Protein AF-A0A2G2W5T3-F1 (afdb_monomer_lite)

Structure (mmCIF, N/CA/C/O backbone):
data_AF-A0A2G2W5T3-F1
#
_entry.id   AF-A0A2G2W5T3-F1
#
loop_
_atom_site.group_PDB
_atom_site.id
_atom_site.type_symbol
_atom_site.label_atom_id
_atom_site.label_alt_id
_atom_site.label_comp_id
_atom_site.label_asym_id
_atom_site.label_entity_id
_atom_site.label_seq_id
_atom_site.pdbx_PDB_ins_code
_atom_site.Cartn_x
_atom_site.Cartn_y
_atom_site.Cartn_z
_atom_site.occupancy
_atom_site.B_iso_or_equiv
_atom_site.auth_seq_id
_atom_site.auth_comp_id
_atom_site.auth_asym_id
_atom_site.auth_atom_id
_atom_site.pdbx_PDB_model_num
ATOM 1 N N . MET A 1 1 ? 10.646 12.198 39.066 1.00 34.88 1 MET A N 1
ATOM 2 C CA . MET A 1 1 ? 9.348 11.607 38.672 1.00 34.88 1 MET A CA 1
ATOM 3 C C . MET A 1 1 ? 8.704 12.547 37.664 1.00 34.88 1 MET A C 1
ATOM 5 O O . MET A 1 1 ? 8.316 13.638 38.053 1.00 34.88 1 MET A O 1
ATOM 9 N N . LYS A 1 2 ? 8.696 12.197 36.371 1.00 33.62 2 LYS A N 1
ATOM 10 C CA . LYS A 1 2 ? 7.924 12.934 35.355 1.00 33.62 2 LYS A CA 1
ATOM 11 C C . LYS A 1 2 ? 6.492 12.391 35.391 1.00 33.62 2 LYS A C 1
ATOM 13 O O . LYS A 1 2 ? 6.324 11.176 35.363 1.00 33.62 2 LYS A O 1
ATOM 18 N N . GLN A 1 3 ? 5.497 13.266 35.522 1.00 31.19 3 GLN A N 1
ATOM 19 C CA . GLN A 1 3 ? 4.085 12.895 35.383 1.00 31.19 3 GLN A CA 1
ATOM 20 C C . GLN A 1 3 ? 3.846 12.296 33.984 1.00 31.19 3 GLN A C 1
ATOM 22 O O . GLN A 1 3 ? 4.356 12.861 33.014 1.00 31.19 3 GLN A O 1
ATOM 27 N N . PRO A 1 4 ? 3.090 11.194 33.846 1.00 41.91 4 PRO A N 1
ATOM 28 C CA . PRO A 1 4 ? 2.626 10.747 32.546 1.00 41.91 4 PRO A CA 1
ATOM 29 C C . PRO A 1 4 ? 1.446 11.619 32.090 1.00 41.91 4 PRO A C 1
ATOM 31 O O . PRO A 1 4 ? 0.374 11.611 32.683 1.00 41.91 4 PRO A O 1
ATOM 34 N N . ASP A 1 5 ? 1.715 12.430 31.073 1.00 52.47 5 ASP A N 1
ATOM 35 C CA . ASP A 1 5 ? 0.912 12.612 29.857 1.00 52.47 5 ASP A CA 1
ATOM 36 C C . ASP A 1 5 ? -0.631 12.494 29.954 1.00 52.47 5 ASP A C 1
ATOM 38 O O . ASP A 1 5 ? -1.267 11.560 29.454 1.00 52.47 5 ASP A O 1
ATOM 42 N N . CYS A 1 6 ? -1.264 13.493 30.575 1.00 53.41 6 CYS A N 1
ATOM 43 C CA . CYS A 1 6 ? -2.726 13.649 30.575 1.00 53.41 6 CYS A CA 1
ATOM 44 C C . CYS A 1 6 ? -3.296 13.853 29.147 1.00 53.41 6 CYS A C 1
ATOM 46 O O . CYS A 1 6 ? -4.445 13.510 28.881 1.00 53.41 6 CYS A O 1
ATOM 48 N N . GLY A 1 7 ? -2.488 14.366 28.208 1.00 59.03 7 GLY A N 1
ATOM 49 C CA . GLY A 1 7 ? -2.901 14.595 26.818 1.00 59.03 7 GLY A CA 1
ATOM 50 C C . GLY A 1 7 ? -3.001 13.303 26.005 1.00 59.03 7 GLY A C 1
ATOM 51 O O . GLY A 1 7 ? -4.017 13.048 25.363 1.00 59.03 7 GLY A O 1
ATOM 52 N N . HIS A 1 8 ? -1.989 12.436 26.085 1.00 60.09 8 HIS A N 1
ATOM 53 C CA . HIS A 1 8 ? -1.982 11.166 25.353 1.00 60.09 8 HIS A CA 1
ATOM 54 C C . HIS A 1 8 ? -3.066 10.192 25.846 1.00 60.09 8 HIS A C 1
ATOM 56 O O . HIS A 1 8 ? -3.718 9.513 25.053 1.00 60.09 8 HIS A O 1
ATOM 62 N N . THR A 1 9 ? -3.338 10.172 27.154 1.00 62.59 9 THR A N 1
ATOM 63 C CA . THR A 1 9 ? -4.419 9.348 27.729 1.00 62.59 9 THR A CA 1
ATOM 64 C C . THR A 1 9 ? -5.815 9.816 27.307 1.00 62.59 9 THR A C 1
ATOM 66 O O . THR A 1 9 ? -6.667 8.975 27.002 1.00 62.59 9 THR A O 1
ATOM 69 N N . ALA A 1 10 ? -6.041 11.130 27.210 1.00 61.47 10 ALA A N 1
ATOM 70 C CA . ALA A 1 10 ? -7.286 11.689 26.687 1.00 61.47 10 ALA A CA 1
ATOM 71 C C . ALA A 1 10 ? -7.506 11.308 25.210 1.00 61.47 10 ALA A C 1
ATOM 73 O O . ALA A 1 10 ? -8.582 10.810 24.866 1.00 61.47 10 ALA A O 1
ATOM 74 N N . ASN A 1 11 ? -6.472 11.411 24.367 1.00 77.62 11 ASN A N 1
ATOM 75 C CA . ASN A 1 11 ? -6.557 11.036 22.948 1.00 77.62 11 ASN A CA 1
ATOM 76 C C . ASN A 1 11 ? -6.880 9.546 22.750 1.00 77.62 11 ASN A C 1
ATOM 78 O O . ASN A 1 11 ? -7.691 9.194 21.893 1.00 77.62 11 ASN A O 1
ATOM 82 N N . ILE A 1 12 ? -6.319 8.659 23.583 1.00 84.31 12 ILE A N 1
ATOM 83 C CA . ILE A 1 12 ? -6.645 7.223 23.553 1.00 84.31 12 ILE A CA 1
ATOM 84 C C . ILE A 1 12 ? -8.119 6.981 23.899 1.00 84.31 12 ILE A C 1
ATOM 86 O O . ILE A 1 12 ? -8.771 6.160 23.252 1.00 84.31 12 ILE A O 1
ATOM 90 N N . SER A 1 13 ? -8.651 7.660 24.920 1.00 85.00 13 SER A N 1
ATOM 91 C CA . SER A 1 13 ? -10.053 7.488 25.326 1.00 85.00 13 SER A CA 1
ATOM 92 C C . SER A 1 13 ? -11.029 7.927 24.231 1.00 85.00 13 SER A C 1
ATOM 94 O O . SER A 1 13 ? -11.913 7.154 23.868 1.00 85.00 13 SER A O 1
ATOM 96 N N . GLN A 1 14 ? -10.787 9.087 23.615 1.00 82.81 14 GLN A N 1
ATOM 97 C CA . GLN A 1 14 ? -11.578 9.591 22.489 1.00 82.81 14 GLN A CA 1
ATOM 98 C C . GLN A 1 14 ? -11.495 8.659 21.275 1.00 82.81 14 GLN A C 1
ATOM 100 O O . GLN A 1 14 ? -12.511 8.329 20.666 1.00 82.81 14 GLN A O 1
ATOM 105 N N . CYS A 1 15 ? -10.298 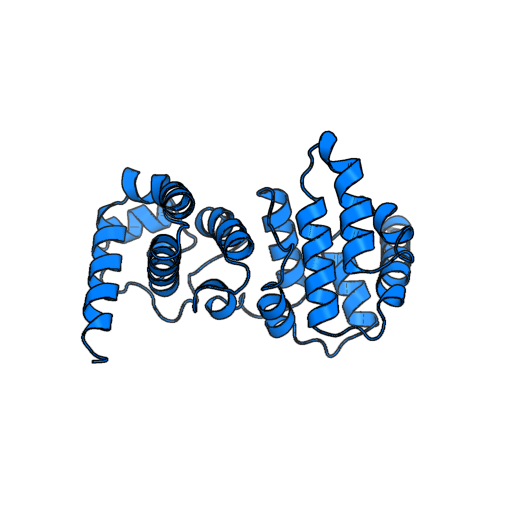8.153 20.962 1.00 86.88 15 CYS A N 1
ATOM 106 C CA . CYS A 1 15 ? -10.116 7.191 19.879 1.00 86.88 15 CYS A CA 1
ATOM 107 C C . CYS A 1 15 ? -10.926 5.906 20.118 1.00 86.88 15 CYS A C 1
ATOM 109 O O . CYS A 1 15 ? -11.594 5.410 19.212 1.00 86.88 15 CYS A O 1
ATOM 111 N N . LYS A 1 16 ? -10.930 5.384 21.352 1.00 88.31 16 LYS A N 1
ATOM 112 C CA . LYS A 1 16 ? -11.743 4.215 21.721 1.00 88.31 16 LYS A CA 1
ATOM 113 C C . LYS A 1 16 ? -13.237 4.475 21.596 1.00 88.31 16 LYS A C 1
ATOM 115 O O . LYS A 1 16 ? -13.949 3.580 21.145 1.00 88.31 16 LYS A O 1
ATOM 120 N N . GLU A 1 17 ? -13.717 5.652 21.989 1.00 87.12 17 GLU A N 1
ATOM 121 C CA . GLU A 1 17 ? -15.127 6.022 21.825 1.00 87.12 17 GLU A CA 1
ATOM 122 C C . GLU A 1 17 ? -15.522 6.017 20.349 1.00 87.12 17 GLU A C 1
ATOM 124 O O . GLU A 1 17 ? -16.513 5.384 19.991 1.00 87.12 17 GLU A O 1
ATOM 129 N N . VAL A 1 18 ? -14.703 6.624 19.482 1.00 84.44 18 VAL A N 1
ATOM 130 C CA . VAL A 1 18 ? -14.927 6.612 18.029 1.00 84.44 18 VAL A CA 1
ATOM 131 C C . VAL A 1 18 ? -14.916 5.184 17.482 1.00 84.44 18 VAL A C 1
ATOM 133 O O . VAL A 1 18 ? -15.840 4.797 16.773 1.00 84.44 18 VAL A O 1
ATOM 136 N N . LEU A 1 19 ? -13.922 4.366 17.839 1.00 88.81 19 LEU A N 1
ATOM 137 C CA . LEU A 1 19 ? -13.835 2.970 17.393 1.00 88.81 19 LEU A CA 1
ATOM 138 C C . LEU A 1 19 ? -15.014 2.115 17.882 1.00 88.81 19 LEU A C 1
ATOM 140 O O . LEU A 1 19 ? -15.461 1.215 17.172 1.00 88.81 19 LEU A O 1
ATOM 144 N N . SER A 1 20 ? -15.547 2.403 19.071 1.00 89.81 20 SER A N 1
ATOM 145 C CA . SER A 1 20 ? -16.675 1.662 19.651 1.00 89.81 20 SER A CA 1
ATOM 146 C C . SER A 1 20 ? -17.973 1.838 18.857 1.00 89.81 20 SER A C 1
ATOM 148 O O . SER A 1 20 ? -18.830 0.957 18.901 1.00 89.81 20 SER A O 1
ATOM 150 N N . LEU A 1 21 ? -18.099 2.918 18.074 1.00 85.56 21 LEU A N 1
ATOM 151 C CA . LEU A 1 21 ? -19.230 3.139 17.161 1.00 85.56 21 LEU A CA 1
ATOM 152 C C . LEU A 1 21 ? -19.279 2.119 16.014 1.00 85.56 21 LEU A C 1
ATOM 154 O O . LEU A 1 21 ? -20.322 1.960 15.383 1.00 85.56 21 LEU A O 1
ATOM 158 N N . PHE A 1 22 ? -18.169 1.425 15.749 1.00 84.31 22 PHE A N 1
ATOM 159 C CA . PHE A 1 22 ? -18.010 0.508 14.619 1.00 84.31 22 PHE A CA 1
ATOM 160 C C . PHE A 1 22 ? -17.910 -0.961 15.037 1.00 84.31 22 PHE A C 1
ATOM 162 O O . PHE A 1 22 ? -17.469 -1.801 14.252 1.00 84.31 22 PHE A O 1
ATOM 169 N N . LEU A 1 23 ? -18.297 -1.291 16.272 1.00 87.56 23 LEU A N 1
ATOM 170 C CA . LEU A 1 23 ? -18.288 -2.672 16.744 1.00 87.56 23 LEU A CA 1
ATOM 171 C C . LEU A 1 23 ? -19.324 -3.541 15.992 1.00 87.56 23 LEU A C 1
ATOM 173 O O . LEU A 1 23 ? -20.441 -3.086 15.747 1.00 87.56 23 LEU A O 1
ATOM 177 N N . PRO A 1 24 ? -18.997 -4.813 15.681 1.00 90.69 24 PRO A N 1
ATOM 178 C CA . PRO A 1 24 ? -17.716 -5.469 15.936 1.00 90.69 24 PRO A CA 1
ATOM 179 C C . PRO A 1 24 ? -16.619 -5.005 14.965 1.00 90.69 24 PRO A C 1
ATOM 181 O O . PRO A 1 24 ? -16.824 -4.931 13.753 1.00 90.69 24 PRO A O 1
ATOM 184 N N . LEU A 1 25 ? -15.421 -4.757 15.502 1.00 93.62 25 LEU A N 1
ATOM 185 C CA . LEU A 1 25 ? -14.259 -4.427 14.683 1.00 93.62 25 LEU A CA 1
ATOM 186 C C . LEU A 1 25 ? -13.736 -5.702 14.018 1.00 93.62 25 LEU A C 1
ATOM 188 O O . LEU A 1 25 ? -13.288 -6.629 14.691 1.00 93.62 25 LEU A O 1
ATOM 192 N N . ASN A 1 26 ? -13.787 -5.724 12.692 1.00 95.62 26 ASN A N 1
ATOM 193 C CA . ASN A 1 26 ? -13.159 -6.734 11.847 1.00 95.62 26 ASN A CA 1
ATOM 194 C C . ASN A 1 26 ? -12.211 -6.055 10.847 1.00 95.62 26 ASN A C 1
ATOM 196 O O . ASN A 1 26 ? -12.127 -4.824 10.777 1.00 95.62 26 ASN A O 1
ATOM 200 N N . GLU A 1 27 ? -11.496 -6.851 10.061 1.00 96.62 27 GLU A N 1
ATOM 201 C CA . GLU A 1 27 ? -10.469 -6.364 9.145 1.00 96.62 27 GLU A CA 1
ATOM 202 C C . GLU A 1 27 ? -11.018 -5.406 8.084 1.00 96.62 27 GLU A C 1
ATOM 204 O O . GLU A 1 27 ? -10.343 -4.442 7.727 1.00 96.62 27 GLU A O 1
ATOM 209 N N . VAL A 1 28 ? -12.249 -5.633 7.617 1.00 95.00 28 VAL A N 1
ATOM 210 C CA . VAL A 1 28 ? -12.918 -4.784 6.620 1.00 95.00 28 VAL A CA 1
ATOM 211 C C . VAL A 1 28 ? -13.275 -3.429 7.226 1.00 95.00 28 VAL A C 1
ATOM 213 O O . VAL A 1 28 ? -12.998 -2.389 6.630 1.00 95.00 28 VAL A O 1
ATOM 216 N N . THR A 1 29 ? -13.867 -3.428 8.421 1.00 93.19 29 THR A N 1
ATOM 217 C CA . THR A 1 29 ? -14.250 -2.202 9.131 1.00 93.19 29 THR A CA 1
ATOM 218 C C . THR A 1 29 ? -13.027 -1.338 9.432 1.00 93.19 29 THR A C 1
ATOM 220 O O . THR A 1 29 ? -13.044 -0.134 9.174 1.00 93.19 29 THR A O 1
ATOM 223 N N . ILE A 1 30 ? -11.938 -1.946 9.915 1.00 95.12 30 ILE A N 1
ATOM 224 C CA . ILE A 1 30 ? -10.694 -1.222 10.204 1.00 95.12 30 ILE A CA 1
ATOM 225 C C . ILE A 1 30 ? -10.023 -0.723 8.927 1.00 95.12 30 ILE A C 1
ATOM 227 O O . ILE A 1 30 ? -9.549 0.409 8.915 1.00 95.12 30 ILE A O 1
ATOM 231 N N . ALA A 1 31 ? -10.023 -1.503 7.842 1.00 95.62 31 ALA A N 1
ATOM 232 C CA . ALA A 1 31 ? -9.490 -1.043 6.560 1.00 95.62 31 ALA A CA 1
ATOM 233 C C . ALA A 1 31 ? -10.219 0.215 6.069 1.00 95.62 31 ALA A C 1
ATOM 235 O O . ALA A 1 31 ? -9.570 1.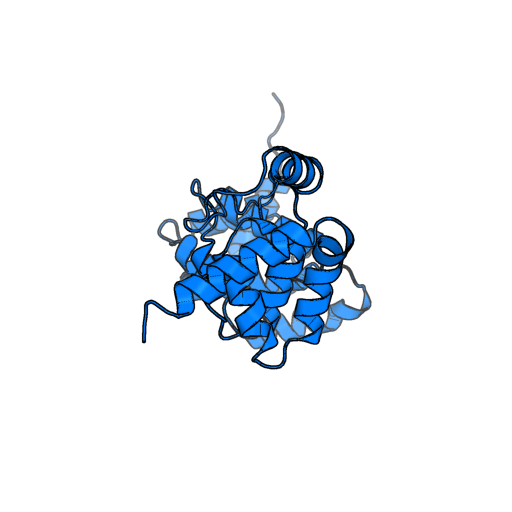198 5.718 1.00 95.62 31 ALA A O 1
ATOM 236 N N . ARG A 1 32 ? -11.556 0.229 6.142 1.00 91.94 32 ARG A N 1
ATOM 237 C CA . ARG A 1 32 ? -12.364 1.406 5.784 1.00 91.94 32 ARG A CA 1
ATOM 238 C C . ARG A 1 32 ? -12.057 2.610 6.664 1.00 91.94 32 ARG A C 1
ATOM 240 O O . ARG A 1 32 ? -11.902 3.711 6.146 1.00 91.94 32 ARG A O 1
ATOM 247 N N . LEU A 1 33 ? -11.937 2.409 7.977 1.00 90.62 33 LEU A N 1
ATOM 248 C CA . LEU A 1 33 ? -11.633 3.491 8.915 1.00 90.62 33 LEU A CA 1
ATOM 249 C C . LEU A 1 33 ? -10.255 4.086 8.641 1.00 90.62 33 LEU A C 1
ATOM 251 O O . LEU A 1 33 ? -10.129 5.299 8.498 1.00 90.62 33 LEU A O 1
ATOM 255 N N . VAL A 1 34 ? -9.239 3.235 8.495 1.00 93.06 34 VAL A N 1
ATOM 256 C CA . VAL A 1 34 ? -7.886 3.665 8.128 1.00 93.06 34 VAL A CA 1
ATOM 257 C C . VAL A 1 34 ? -7.907 4.394 6.786 1.00 93.06 34 VAL A C 1
ATOM 259 O O . VAL A 1 34 ? -7.302 5.453 6.675 1.00 93.06 34 VAL A O 1
ATOM 262 N N . GLY A 1 35 ? -8.636 3.890 5.787 1.00 92.06 35 GLY A N 1
ATOM 263 C CA . GLY A 1 35 ? -8.761 4.536 4.481 1.00 92.06 35 GLY A CA 1
ATOM 264 C C . GLY A 1 35 ? -9.385 5.931 4.549 1.00 92.06 35 GLY A C 1
ATOM 265 O O . GLY A 1 35 ? -8.888 6.856 3.909 1.00 92.06 35 GLY A O 1
ATOM 266 N N . VAL A 1 36 ? -10.425 6.103 5.366 1.00 86.25 36 VAL A N 1
ATOM 267 C CA . VAL A 1 36 ? -11.069 7.400 5.625 1.00 86.25 36 VAL A CA 1
ATOM 268 C C . VAL A 1 36 ? -10.099 8.369 6.299 1.00 86.25 36 VAL A C 1
ATOM 270 O O . VAL A 1 36 ? -9.968 9.502 5.842 1.00 86.25 36 VAL A O 1
ATOM 273 N N . VAL A 1 37 ? -9.377 7.923 7.329 1.00 87.81 37 VAL A N 1
ATOM 274 C CA . VAL A 1 37 ? -8.391 8.755 8.038 1.00 87.81 37 VAL A CA 1
ATOM 275 C C . VAL A 1 37 ? -7.228 9.143 7.122 1.00 87.81 37 VAL A C 1
ATOM 277 O O . VAL A 1 37 ? -6.849 10.308 7.082 1.00 87.81 37 VAL A O 1
ATOM 280 N N . VAL A 1 38 ? -6.693 8.202 6.337 1.00 90.94 38 VAL A N 1
ATOM 281 C CA . VAL A 1 38 ? -5.622 8.458 5.355 1.00 90.94 38 VAL A CA 1
ATOM 282 C C . VAL A 1 38 ? -6.065 9.493 4.326 1.00 90.94 38 VAL A C 1
ATOM 284 O O . VAL A 1 38 ? -5.330 10.438 4.044 1.00 90.94 38 VAL A O 1
ATOM 287 N N . ARG A 1 39 ? -7.282 9.359 3.792 1.00 85.75 39 ARG A N 1
ATOM 288 C CA . ARG A 1 39 ? -7.826 10.307 2.815 1.00 85.75 39 ARG A CA 1
ATOM 289 C C . ARG A 1 39 ? -8.042 11.699 3.412 1.00 85.75 39 ARG A C 1
ATOM 291 O O . ARG A 1 39 ? -7.861 12.687 2.709 1.00 85.75 39 ARG A O 1
ATOM 298 N N . ALA A 1 40 ? -8.381 11.776 4.697 1.00 80.12 40 ALA A N 1
ATOM 299 C CA . ALA A 1 40 ? -8.588 13.027 5.426 1.00 80.12 40 ALA A CA 1
ATOM 300 C C . ALA A 1 40 ? -7.310 13.843 5.642 1.00 80.12 40 ALA A C 1
ATOM 302 O O . ALA A 1 40 ? -7.385 15.045 5.884 1.00 80.12 40 ALA A O 1
ATOM 303 N N . GLN A 1 41 ? -6.132 13.225 5.530 1.00 76.88 41 GLN A N 1
ATOM 304 C CA . GLN A 1 41 ? -4.855 13.929 5.670 1.00 76.88 41 GLN A CA 1
ATOM 305 C C . GLN A 1 41 ? -4.522 14.833 4.473 1.00 76.88 41 GLN A C 1
ATOM 307 O O . GLN A 1 41 ? -3.374 15.244 4.312 1.00 76.88 41 GLN A O 1
ATOM 312 N N . SER A 1 42 ? -5.498 15.162 3.618 1.00 67.31 42 SER A N 1
ATOM 313 C CA . SER A 1 42 ? -5.291 15.934 2.393 1.00 67.31 42 SER A CA 1
ATOM 314 C C . SER A 1 42 ? -4.742 17.345 2.637 1.00 67.31 42 SER A C 1
ATOM 316 O O . SER A 1 42 ? -4.170 17.910 1.710 1.00 67.31 42 SER A O 1
ATOM 318 N N . GLY A 1 43 ? -4.805 17.898 3.858 1.00 56.62 43 GLY A N 1
ATOM 319 C CA . GLY A 1 43 ? -4.138 19.155 4.247 1.00 56.62 43 GLY A CA 1
ATOM 320 C C . GLY A 1 43 ? -4.608 20.405 3.486 1.00 56.62 43 GLY A C 1
ATOM 321 O O . GLY A 1 43 ? -4.123 21.504 3.744 1.00 56.62 43 GLY A O 1
ATOM 322 N N . LEU A 1 44 ? -5.549 20.248 2.554 1.00 48.16 44 LEU A N 1
ATOM 323 C CA . LEU A 1 44 ? -6.116 21.302 1.731 1.00 48.16 44 LEU A CA 1
ATOM 324 C C . LEU A 1 44 ? -7.373 21.832 2.420 1.00 48.16 44 LEU A C 1
ATOM 326 O O . LEU A 1 44 ? -8.314 21.090 2.695 1.00 48.16 44 LEU A O 1
ATOM 330 N N . GLU A 1 45 ? -7.384 23.132 2.709 1.00 47.66 45 GLU A N 1
ATOM 331 C CA . GLU A 1 45 ? -8.468 23.782 3.450 1.00 47.66 45 GLU A CA 1
ATOM 332 C C . GLU A 1 45 ? -9.834 23.715 2.743 1.00 47.66 45 GLU A C 1
ATOM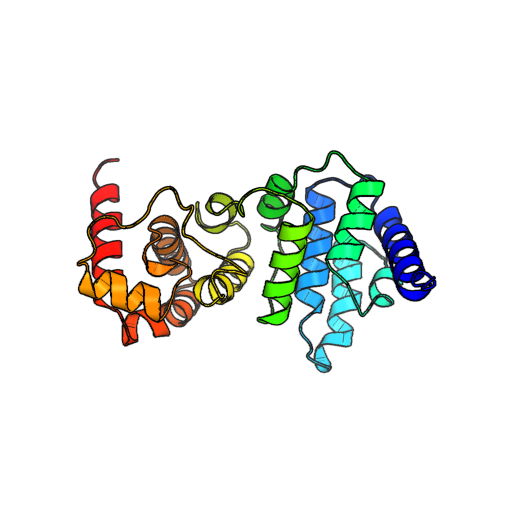 334 O O . GLU A 1 45 ? -10.862 23.770 3.422 1.00 47.66 45 GLU A O 1
ATOM 339 N N . ASP A 1 46 ? -9.848 23.512 1.420 1.00 48.28 46 ASP A N 1
ATOM 340 C CA . ASP A 1 46 ? -11.060 23.387 0.596 1.00 48.28 46 ASP A CA 1
ATOM 341 C C . ASP A 1 46 ? -11.805 22.047 0.778 1.00 48.28 46 ASP A C 1
ATOM 343 O O . ASP A 1 46 ? -12.985 21.936 0.441 1.00 48.28 46 ASP A O 1
ATOM 347 N N . ASP A 1 47 ? -11.165 21.032 1.368 1.00 52.16 47 ASP A N 1
ATOM 348 C CA . ASP A 1 47 ? -11.703 19.663 1.467 1.00 52.16 47 ASP A CA 1
ATOM 349 C C . ASP A 1 47 ? -12.458 19.399 2.792 1.00 52.16 47 ASP A C 1
ATOM 351 O O . ASP A 1 47 ? -13.010 18.318 3.026 1.00 52.16 47 ASP A O 1
ATOM 355 N N . LYS A 1 48 ? -12.551 20.415 3.669 1.00 52.25 48 LYS A N 1
ATOM 356 C CA . LYS A 1 48 ? -13.208 20.327 4.993 1.00 52.25 48 LYS A CA 1
ATOM 357 C C . LYS A 1 48 ? -14.701 19.969 4.917 1.00 52.25 48 LYS A C 1
ATOM 359 O O . LYS A 1 48 ? -15.253 19.472 5.894 1.00 52.25 48 LYS A O 1
ATOM 364 N N . SER A 1 49 ? -15.357 20.195 3.773 1.00 55.06 49 SER A N 1
ATOM 365 C CA . SER A 1 49 ? -16.763 19.812 3.541 1.00 55.06 49 SER A CA 1
ATOM 366 C C . SER A 1 49 ? -16.934 18.397 2.972 1.00 55.06 49 SER A C 1
ATOM 368 O O . SER A 1 49 ? -17.990 17.784 3.145 1.00 55.06 49 SER A O 1
ATOM 370 N N . VAL A 1 50 ? -15.895 17.854 2.330 1.00 59.41 50 VAL A N 1
ATOM 371 C CA . VAL A 1 50 ? -15.913 16.523 1.711 1.00 59.41 50 VAL A CA 1
ATOM 372 C C . VAL A 1 50 ? -15.709 15.446 2.767 1.00 59.41 50 VAL A C 1
ATOM 374 O O . VAL A 1 50 ? -16.369 14.412 2.709 1.00 59.41 50 VAL A O 1
ATOM 377 N N . PHE A 1 51 ? -14.873 15.705 3.776 1.00 63.53 51 PHE A N 1
ATOM 378 C CA . PHE A 1 51 ? -14.583 14.732 4.827 1.00 63.53 51 PHE A CA 1
ATOM 379 C C . PHE A 1 51 ? -15.821 14.307 5.645 1.00 63.53 51 PHE A C 1
ATOM 381 O O . PHE A 1 51 ? -16.086 13.105 5.690 1.00 63.53 51 PHE A O 1
ATOM 388 N N . PRO A 1 52 ? -16.648 15.213 6.214 1.00 65.94 52 PRO A N 1
ATOM 389 C CA . PRO A 1 52 ? -17.848 14.813 6.957 1.00 65.94 52 PRO A CA 1
ATOM 390 C C . PRO A 1 52 ? -18.863 14.061 6.091 1.00 65.94 52 PRO A C 1
ATOM 392 O O . PRO A 1 52 ? -19.499 13.123 6.563 1.00 65.94 52 PRO A O 1
ATOM 395 N N . LYS A 1 53 ? -18.992 14.441 4.812 1.00 68.88 53 LYS A N 1
ATOM 396 C CA . LYS A 1 53 ? -19.870 13.757 3.856 1.00 68.88 53 LYS A CA 1
ATOM 397 C C . LYS A 1 53 ? -19.360 12.352 3.536 1.00 68.88 53 LYS A C 1
ATOM 399 O O . LYS A 1 53 ? -20.121 11.401 3.619 1.00 68.88 53 LYS A O 1
ATOM 404 N N . PHE A 1 54 ? -18.069 12.213 3.250 1.00 65.12 54 PHE A N 1
ATOM 405 C CA . PHE A 1 54 ? -17.428 10.929 2.971 1.00 65.12 54 PHE A CA 1
ATOM 406 C C . PHE A 1 54 ? -17.518 9.974 4.168 1.00 65.12 54 PHE A C 1
ATOM 408 O O . PHE A 1 54 ? -17.835 8.796 4.021 1.00 65.12 54 PHE A O 1
ATOM 415 N N . VAL A 1 55 ? -17.296 10.503 5.370 1.00 69.19 55 VAL A N 1
ATOM 416 C CA . VAL A 1 55 ? -17.471 9.796 6.640 1.00 69.19 55 VAL A CA 1
ATOM 417 C C . VAL A 1 55 ? -18.925 9.337 6.822 1.00 69.19 55 VAL A C 1
ATOM 419 O O . VAL A 1 55 ? -19.151 8.173 7.151 1.00 69.19 55 VAL A O 1
ATOM 422 N N . ALA A 1 56 ? -19.907 10.202 6.553 1.00 71.44 56 ALA A N 1
ATOM 423 C CA . ALA A 1 56 ? -21.325 9.849 6.624 1.00 71.44 56 ALA A CA 1
ATOM 424 C C . ALA A 1 56 ? -21.732 8.803 5.570 1.00 71.44 56 ALA A C 1
ATOM 426 O O . ALA A 1 56 ? -22.486 7.886 5.890 1.00 71.44 56 ALA A O 1
ATOM 427 N N . ASP A 1 57 ? -21.196 8.882 4.350 1.00 70.62 57 ASP A N 1
ATOM 428 C CA . ASP A 1 57 ? -21.463 7.916 3.277 1.00 70.62 57 ASP A CA 1
ATOM 429 C C . ASP A 1 57 ? -20.906 6.518 3.620 1.00 70.62 57 ASP A C 1
ATOM 431 O O . ASP A 1 57 ? -21.541 5.504 3.327 1.00 70.62 57 ASP A O 1
ATOM 435 N N . PHE A 1 58 ? -19.746 6.440 4.286 1.00 67.00 58 PHE A N 1
ATOM 436 C CA . PHE A 1 58 ? -19.110 5.163 4.648 1.00 67.00 58 PHE A CA 1
ATOM 437 C C . PHE A 1 58 ? -19.654 4.524 5.923 1.00 67.00 58 PHE A C 1
ATOM 439 O O . PHE A 1 58 ? -19.698 3.294 6.032 1.00 67.00 58 PHE A O 1
ATOM 446 N N . PHE A 1 59 ? -20.026 5.345 6.901 1.00 67.94 59 PHE A N 1
ATOM 447 C CA . PHE A 1 59 ? -20.300 4.897 8.263 1.00 67.94 59 PHE A CA 1
ATOM 448 C C . PHE A 1 59 ? -21.681 5.309 8.797 1.00 67.94 59 PHE A C 1
ATOM 450 O O . PHE A 1 59 ? -22.041 4.956 9.922 1.00 67.94 59 PHE A O 1
ATOM 457 N N . GLY A 1 60 ? -22.473 6.033 8.007 1.00 67.25 60 GLY A N 1
ATOM 458 C CA . GLY A 1 60 ? -23.769 6.570 8.412 1.00 67.25 60 GLY A CA 1
ATOM 459 C C . GLY A 1 60 ? -23.665 7.796 9.329 1.00 67.25 60 GLY A C 1
ATOM 460 O O . GLY A 1 60 ? -22.584 8.262 9.687 1.00 67.25 60 GLY A O 1
ATOM 461 N N . ASN A 1 61 ? -24.823 8.313 9.751 1.00 62.16 61 ASN A N 1
ATOM 462 C CA . ASN A 1 61 ? -24.958 9.581 10.488 1.00 62.16 61 ASN A CA 1
ATOM 463 C C . ASN A 1 61 ? -24.408 9.572 11.933 1.00 62.16 61 ASN A C 1
ATOM 465 O O . ASN A 1 61 ? -24.421 10.609 12.591 1.00 62.16 61 ASN A O 1
ATOM 469 N N . ASN A 1 62 ? -23.916 8.439 12.444 1.00 57.94 62 ASN A N 1
ATOM 470 C CA . ASN A 1 62 ? -23.445 8.308 13.832 1.00 57.94 62 ASN A CA 1
ATOM 471 C C . ASN A 1 62 ? -22.002 8.809 14.041 1.00 57.94 62 ASN A C 1
ATOM 473 O O . ASN A 1 62 ? -21.408 8.584 15.090 1.00 57.94 62 ASN A O 1
ATOM 477 N N . THR A 1 63 ? -21.410 9.464 13.043 1.00 60.38 63 THR A N 1
ATOM 478 C CA . THR A 1 63 ? -19.963 9.698 12.936 1.00 60.38 63 THR A CA 1
ATOM 479 C C . THR A 1 63 ? -19.523 11.141 13.165 1.00 60.38 63 THR A C 1
ATOM 481 O O . THR A 1 63 ? -18.378 11.491 12.881 1.00 60.38 63 THR A O 1
ATOM 484 N N . SER A 1 64 ? -20.373 11.974 13.774 1.00 61.38 64 SER A N 1
ATOM 485 C CA . SER A 1 64 ? -20.015 13.346 14.172 1.00 61.38 64 SER A CA 1
ATOM 486 C C . SER A 1 64 ? -18.738 13.413 15.023 1.00 61.38 64 SER A C 1
ATOM 488 O O . SER A 1 64 ? -17.984 14.380 14.938 1.00 61.38 64 SER A O 1
ATOM 490 N N . ASN A 1 65 ? -18.450 12.367 15.802 1.00 61.88 65 ASN A N 1
ATOM 491 C CA . ASN A 1 65 ? -17.242 12.291 16.628 1.00 61.88 65 ASN A CA 1
ATOM 492 C C . ASN A 1 65 ? -15.972 12.051 15.790 1.00 61.88 65 ASN A C 1
ATOM 494 O O . ASN A 1 65 ? -14.911 12.565 16.131 1.00 61.88 65 ASN A O 1
ATOM 498 N N . LEU A 1 66 ? -16.075 11.349 14.653 1.00 63.72 66 LEU A N 1
ATOM 499 C CA . LEU A 1 66 ? -14.962 11.169 13.713 1.00 63.72 66 LEU A CA 1
ATOM 500 C C . LEU A 1 66 ? -14.594 12.501 13.039 1.00 63.72 66 LEU A C 1
ATOM 502 O O . LEU A 1 66 ? -13.416 12.779 12.849 1.00 63.72 66 LEU A O 1
ATOM 506 N N . SER A 1 67 ? -15.581 13.365 12.765 1.00 60.16 67 SER A N 1
ATOM 507 C CA . SER A 1 67 ? -15.331 14.728 12.268 1.00 60.16 67 SER A CA 1
ATOM 508 C C . SER A 1 67 ? -14.738 15.692 13.303 1.00 60.16 67 SER A C 1
ATOM 510 O O . SER A 1 67 ? -14.193 16.721 12.918 1.00 60.16 67 SER A O 1
ATOM 512 N N . GLN A 1 68 ? -14.830 15.376 14.599 1.00 60.81 68 GLN A N 1
ATOM 513 C CA . GLN A 1 68 ? -14.231 16.182 15.671 1.00 60.81 68 GLN A CA 1
ATOM 514 C C . GLN A 1 68 ? -12.764 15.818 15.930 1.00 60.81 68 GLN A C 1
ATOM 516 O O . GLN A 1 68 ? -12.005 16.657 16.409 1.00 60.81 68 GLN A O 1
ATOM 521 N N . MET A 1 69 ? -12.353 14.589 15.605 1.00 66.19 69 MET A N 1
ATOM 522 C CA . MET A 1 69 ? -10.972 14.143 15.762 1.00 66.19 69 MET A CA 1
ATOM 523 C C . MET A 1 69 ? -10.161 14.534 14.522 1.00 66.19 69 MET A C 1
ATOM 525 O O . MET A 1 69 ? -10.183 13.841 13.506 1.00 66.19 69 MET A O 1
ATOM 529 N N . THR A 1 70 ? -9.474 15.675 14.596 1.00 62.06 70 THR A N 1
ATOM 530 C CA . THR A 1 70 ? -8.685 16.221 13.478 1.00 62.06 70 THR A CA 1
ATOM 531 C C . THR A 1 70 ? -7.230 15.755 13.476 1.00 62.06 70 THR A C 1
ATOM 533 O O . THR A 1 70 ? -6.636 15.663 12.408 1.00 62.06 70 THR A O 1
ATOM 536 N N . ASP A 1 71 ? -6.682 15.394 14.640 1.00 71.38 71 ASP A N 1
ATOM 537 C CA . ASP A 1 71 ? -5.296 14.935 14.799 1.00 71.38 71 ASP A CA 1
ATOM 538 C C . ASP A 1 71 ? -5.253 13.434 15.100 1.00 71.38 71 ASP A C 1
ATOM 540 O O . ASP A 1 71 ? -5.141 12.990 16.246 1.00 71.38 71 ASP A O 1
ATOM 544 N N . TRP A 1 72 ? -5.377 12.626 14.046 1.00 82.31 72 TRP A N 1
ATOM 545 C CA . TRP A 1 72 ? -5.188 11.183 14.154 1.00 82.31 72 TRP A CA 1
ATOM 546 C C . TRP A 1 72 ? -3.706 10.852 14.312 1.00 82.31 72 TRP A C 1
ATOM 548 O O . TRP A 1 72 ? -2.910 11.064 13.401 1.00 82.31 72 TRP A O 1
ATOM 558 N N . ASP A 1 73 ? -3.359 10.262 15.452 1.00 88.50 73 ASP A N 1
ATOM 559 C CA . ASP A 1 73 ? -2.053 9.658 15.693 1.00 88.50 73 ASP A CA 1
ATOM 560 C C . ASP A 1 73 ? -2.107 8.143 15.436 1.00 88.50 73 ASP A C 1
ATOM 562 O O . ASP A 1 73 ? -3.004 7.439 15.913 1.00 88.50 73 ASP A O 1
ATOM 566 N N . ALA A 1 74 ? -1.144 7.633 14.665 1.00 92.31 74 ALA A N 1
ATOM 567 C CA . ALA A 1 74 ? -1.126 6.237 14.239 1.00 92.31 74 ALA A CA 1
ATOM 568 C C . ALA A 1 74 ? -0.919 5.280 15.423 1.00 92.31 74 ALA A C 1
ATOM 570 O O . ALA A 1 74 ? -1.546 4.220 15.473 1.00 92.31 74 ALA A O 1
ATOM 571 N N . GLU A 1 75 ? -0.074 5.652 16.388 1.00 93.31 75 GLU A N 1
ATOM 572 C CA . GLU A 1 75 ? 0.196 4.837 17.574 1.00 93.31 75 GLU A CA 1
ATOM 573 C C . GLU A 1 75 ? -1.056 4.715 18.444 1.00 93.31 75 GLU A C 1
ATOM 575 O O . GLU A 1 75 ? -1.485 3.606 18.772 1.00 93.31 75 GLU A O 1
ATOM 580 N N . THR A 1 76 ? -1.694 5.850 18.729 1.00 92.31 76 THR A N 1
ATOM 581 C CA . THR A 1 76 ? -2.947 5.946 19.485 1.00 92.31 76 THR A CA 1
ATOM 582 C C . THR A 1 76 ? -4.064 5.135 18.828 1.00 92.31 76 THR A C 1
ATOM 584 O O . THR A 1 76 ? -4.722 4.340 19.507 1.00 92.31 76 THR A O 1
ATOM 587 N N . LEU A 1 77 ? -4.249 5.274 17.507 1.00 93.00 77 LEU A N 1
ATOM 588 C CA . LEU A 1 77 ? -5.250 4.524 16.739 1.00 93.00 77 LEU A CA 1
ATOM 589 C C . LEU A 1 77 ? -5.043 3.013 16.870 1.00 93.00 77 LEU A C 1
ATOM 591 O O . LEU A 1 77 ? -5.983 2.269 17.169 1.00 93.00 77 LEU A O 1
ATOM 595 N N . ILE A 1 78 ? -3.813 2.544 16.671 1.00 95.81 78 ILE A N 1
ATOM 596 C CA . ILE A 1 78 ? -3.504 1.117 16.752 1.00 95.81 78 ILE A CA 1
ATOM 597 C C . ILE A 1 78 ? -3.619 0.598 18.184 1.00 95.81 78 ILE A C 1
ATOM 599 O O . ILE A 1 78 ? -4.168 -0.486 18.399 1.00 95.81 78 ILE A O 1
ATOM 603 N N . TYR A 1 79 ? -3.138 1.354 19.169 1.00 94.88 79 TYR A N 1
ATOM 604 C CA . TYR A 1 79 ? -3.221 0.983 20.577 1.00 94.88 79 TYR A CA 1
ATOM 605 C C . TYR A 1 79 ? -4.675 0.848 21.045 1.00 94.88 79 TYR A C 1
ATOM 607 O O . TYR A 1 79 ? -5.030 -0.134 21.705 1.00 94.88 79 TYR A O 1
ATOM 615 N N . ALA A 1 80 ? -5.543 1.790 20.667 1.00 94.44 80 ALA A N 1
ATOM 616 C CA . ALA A 1 80 ? -6.973 1.721 20.950 1.00 94.44 80 ALA A CA 1
ATOM 617 C C . ALA A 1 80 ? -7.639 0.537 20.228 1.00 94.44 80 ALA A C 1
ATOM 619 O O . ALA A 1 80 ? -8.376 -0.228 20.853 1.00 94.44 80 ALA A O 1
ATOM 620 N N . THR A 1 81 ? -7.314 0.325 18.948 1.00 95.25 81 THR A N 1
ATOM 621 C CA . THR A 1 81 ? -7.859 -0.783 18.145 1.00 95.25 81 THR A CA 1
ATOM 622 C C . THR A 1 81 ? -7.497 -2.143 18.737 1.00 95.25 81 THR A C 1
ATOM 624 O O . THR A 1 81 ? -8.373 -2.987 18.908 1.00 95.25 81 THR A O 1
ATOM 627 N N . LYS A 1 82 ? -6.234 -2.357 19.131 1.00 95.56 82 LYS A N 1
ATOM 628 C CA . LYS A 1 82 ? -5.778 -3.621 19.738 1.00 95.56 82 LYS A CA 1
ATOM 629 C C . LYS A 1 82 ? -6.438 -3.917 21.085 1.00 95.56 82 LYS A C 1
ATOM 631 O O . LYS A 1 82 ? -6.582 -5.083 21.433 1.00 95.56 82 LYS A O 1
ATOM 636 N N . GLN A 1 83 ? -6.856 -2.895 21.834 1.00 95.06 83 GLN A N 1
ATOM 637 C CA . GLN A 1 83 ? -7.611 -3.103 23.074 1.00 95.06 83 GLN A CA 1
ATOM 638 C C . GLN A 1 83 ? -9.051 -3.557 22.832 1.00 95.06 83 GLN A C 1
ATOM 640 O O . GLN A 1 83 ? -9.590 -4.297 23.649 1.00 95.06 83 GLN A O 1
ATOM 645 N N . LEU A 1 84 ? -9.667 -3.126 21.730 1.00 95.25 84 LEU A N 1
ATOM 646 C CA . LEU A 1 84 ? -11.042 -3.491 21.383 1.00 95.25 84 LEU A CA 1
ATOM 647 C C . LEU A 1 84 ? -11.116 -4.787 20.561 1.00 95.25 84 LEU A C 1
ATOM 649 O O . LEU A 1 84 ? -12.069 -5.548 20.699 1.00 95.25 84 LEU A O 1
ATOM 653 N N . ALA A 1 85 ? -10.114 -5.050 19.721 1.00 95.25 85 ALA A N 1
ATOM 654 C CA . ALA A 1 85 ? -10.048 -6.210 18.838 1.00 95.25 85 ALA A CA 1
ATOM 655 C C . ALA A 1 85 ? -8.602 -6.737 18.704 1.00 95.25 85 ALA A C 1
ATOM 657 O O . ALA A 1 85 ? -7.946 -6.538 17.677 1.00 95.25 85 ALA A O 1
ATOM 658 N N . P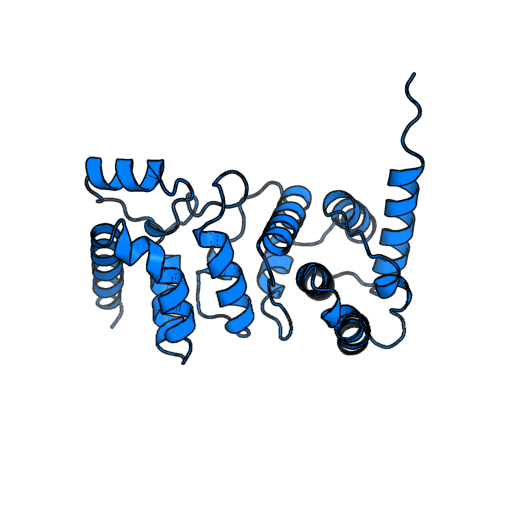RO A 1 86 ? -8.078 -7.436 19.730 1.00 94.50 86 PRO A N 1
ATOM 659 C CA . PRO A 1 86 ? -6.693 -7.922 19.743 1.00 94.50 86 PRO A CA 1
ATOM 660 C C . PRO A 1 86 ? -6.398 -9.000 18.688 1.00 94.50 86 PRO A C 1
ATOM 662 O O . PRO A 1 86 ? -5.236 -9.215 18.353 1.00 94.50 86 PRO A O 1
ATOM 665 N N . GLY A 1 87 ? -7.427 -9.680 18.168 1.00 94.31 87 GLY A N 1
ATOM 666 C CA . GLY A 1 87 ? -7.300 -10.786 17.211 1.00 94.31 87 GLY A CA 1
ATOM 667 C C . GLY A 1 87 ? -7.255 -10.386 15.733 1.00 94.31 87 GLY A C 1
ATOM 668 O O . GLY A 1 87 ? -7.275 -11.275 14.887 1.00 94.31 87 GLY A O 1
ATOM 669 N N . LEU A 1 88 ? -7.228 -9.088 15.409 1.00 96.12 88 LEU A N 1
ATOM 670 C CA . LEU A 1 88 ? -7.252 -8.617 14.022 1.00 96.12 88 LEU A CA 1
ATOM 671 C C . LEU A 1 88 ? -6.033 -9.080 13.223 1.00 96.12 88 LEU A C 1
ATOM 673 O O . LEU A 1 88 ? -4.881 -8.907 13.637 1.00 96.12 88 LEU A O 1
ATOM 677 N N . ASN A 1 89 ? -6.286 -9.567 12.012 1.00 95.94 89 ASN A N 1
ATOM 678 C CA . ASN A 1 89 ? -5.239 -9.839 11.044 1.00 95.94 89 ASN A CA 1
ATOM 679 C C . ASN A 1 89 ? -4.891 -8.570 10.250 1.00 95.94 89 ASN A C 1
ATOM 681 O O . ASN A 1 89 ? -5.533 -8.222 9.260 1.00 95.94 89 ASN A O 1
ATOM 685 N N . TRP A 1 90 ? -3.809 -7.898 10.642 1.00 95.06 90 TRP A N 1
ATOM 686 C CA . TRP A 1 90 ? -3.353 -6.658 10.004 1.00 95.06 90 TRP A CA 1
ATOM 687 C C . TRP A 1 90 ? -2.894 -6.814 8.550 1.00 95.06 90 TRP A C 1
ATOM 689 O O . TRP A 1 90 ? -2.973 -5.856 7.784 1.00 95.06 90 TRP A O 1
ATOM 699 N N . VAL A 1 91 ? -2.474 -8.012 8.130 1.00 94.50 91 VAL A N 1
ATOM 700 C CA . VAL A 1 91 ? -2.228 -8.286 6.706 1.00 94.50 91 VAL A CA 1
ATOM 701 C C . VAL A 1 91 ? -3.547 -8.245 5.942 1.00 94.50 91 VAL A C 1
ATOM 703 O O . VAL A 1 91 ? -3.636 -7.593 4.903 1.00 94.50 91 VAL A O 1
ATOM 706 N N . ALA A 1 92 ? -4.593 -8.874 6.480 1.00 95.94 92 ALA A N 1
ATOM 707 C CA . ALA A 1 92 ? -5.922 -8.828 5.886 1.00 95.94 92 ALA A CA 1
ATOM 708 C C . ALA A 1 92 ? -6.531 -7.415 5.927 1.00 95.94 92 ALA A C 1
ATOM 710 O O . ALA A 1 92 ? -7.201 -7.045 4.969 1.00 95.94 92 ALA A O 1
ATOM 711 N N . VAL A 1 93 ? -6.243 -6.582 6.935 1.00 96.25 93 VAL A N 1
ATOM 712 C CA . VAL A 1 93 ? -6.599 -5.144 6.904 1.00 96.25 93 VAL A CA 1
ATOM 713 C C . VAL A 1 93 ? -5.980 -4.462 5.677 1.00 96.25 93 VAL A C 1
ATOM 715 O O . VAL A 1 93 ? -6.689 -3.814 4.914 1.00 96.25 93 VAL A O 1
ATOM 718 N N . MET A 1 94 ? -4.678 -4.653 5.429 1.00 95.31 94 MET A N 1
ATOM 719 C CA . MET A 1 94 ? -3.982 -4.034 4.285 1.00 95.31 94 MET A CA 1
ATOM 720 C C . MET A 1 94 ? -4.447 -4.569 2.922 1.00 95.31 94 MET A C 1
ATOM 722 O O . MET A 1 94 ? -4.413 -3.844 1.923 1.00 95.31 94 MET A O 1
ATOM 726 N N . VAL A 1 95 ? -4.891 -5.828 2.863 1.00 94.88 95 VAL A N 1
ATOM 727 C CA . VAL A 1 95 ? -5.561 -6.402 1.683 1.00 94.88 95 VAL A CA 1
ATOM 728 C C . VAL A 1 95 ? -6.929 -5.748 1.474 1.00 94.88 95 VAL A C 1
ATOM 730 O O . VAL A 1 95 ? -7.258 -5.374 0.353 1.00 94.88 95 VAL A O 1
ATOM 733 N N . ASN A 1 96 ? -7.697 -5.545 2.547 1.00 96.25 96 ASN A N 1
ATOM 734 C CA . ASN A 1 96 ? -9.033 -4.951 2.488 1.00 96.25 96 ASN A CA 1
ATOM 735 C C . ASN A 1 96 ? -9.044 -3.443 2.210 1.00 96.25 96 ASN A C 1
ATOM 737 O O . ASN A 1 96 ? -10.125 -2.914 1.990 1.00 96.25 96 ASN A O 1
ATOM 741 N N . LEU A 1 97 ? -7.888 -2.763 2.148 1.00 95.75 97 LEU A N 1
ATOM 742 C CA . LEU A 1 97 ? -7.783 -1.396 1.607 1.00 95.75 97 LEU A CA 1
ATOM 743 C C . LEU A 1 97 ? -8.153 -1.318 0.115 1.00 95.75 97 LEU A C 1
ATOM 745 O O . LEU A 1 97 ? -8.342 -0.225 -0.415 1.00 95.75 97 LEU A O 1
ATOM 749 N N . ASP A 1 98 ? -8.269 -2.460 -0.571 1.00 95.75 98 ASP A N 1
ATOM 750 C CA . ASP A 1 98 ? -8.852 -2.556 -1.910 1.00 95.75 98 ASP A CA 1
ATOM 751 C C . ASP A 1 98 ? -10.385 -2.383 -1.887 1.00 95.75 98 ASP A C 1
ATOM 753 O O . ASP A 1 98 ? -11.160 -3.308 -2.143 1.00 95.75 98 ASP A O 1
ATOM 757 N N . HIS A 1 99 ? -10.828 -1.179 -1.531 1.00 92.75 99 HIS A N 1
ATOM 758 C CA . HIS A 1 99 ? -12.229 -0.780 -1.519 1.00 92.75 99 HIS A CA 1
ATOM 759 C C . HIS A 1 99 ? -12.411 0.571 -2.212 1.00 92.75 99 HIS A C 1
ATOM 761 O O . HIS A 1 99 ? -11.493 1.393 -2.250 1.00 92.75 99 HIS A O 1
ATOM 767 N N . GLU A 1 100 ? -13.611 0.819 -2.740 1.00 88.00 100 GLU A N 1
ATOM 768 C CA . GLU A 1 100 ? -13.989 2.123 -3.293 1.00 88.00 100 GLU A CA 1
ATOM 769 C C . GLU A 1 100 ? -13.735 3.233 -2.264 1.00 88.00 100 GLU A C 1
ATOM 771 O O . GLU A 1 100 ? -13.908 3.025 -1.066 1.00 88.00 100 GLU A O 1
ATOM 776 N N . GLY A 1 101 ? -13.276 4.403 -2.699 1.00 84.06 101 GLY A N 1
ATOM 777 C CA . GLY A 1 101 ? -13.028 5.537 -1.807 1.00 84.06 101 GLY A CA 1
ATOM 778 C C . GLY A 1 101 ? -11.665 5.542 -1.103 1.00 84.06 101 GLY A C 1
ATOM 779 O O . GLY A 1 101 ? -11.258 6.610 -0.644 1.00 84.06 101 GLY A O 1
ATOM 780 N N . PHE A 1 102 ? -10.913 4.436 -1.067 1.00 92.94 102 PHE A N 1
ATOM 781 C CA . PHE A 1 102 ? -9.516 4.476 -0.617 1.00 92.94 102 PHE A CA 1
ATOM 782 C C . PHE A 1 102 ? -8.653 5.274 -1.607 1.00 92.94 102 PHE A C 1
ATOM 784 O O . PHE A 1 102 ? -8.683 5.013 -2.811 1.00 92.94 102 PHE A O 1
ATOM 791 N N . TYR A 1 103 ? -7.894 6.249 -1.105 1.00 94.00 103 TYR A N 1
ATOM 792 C CA . TYR A 1 103 ? -6.985 7.076 -1.897 1.00 94.00 103 TYR A CA 1
ATOM 793 C C . TYR A 1 103 ? -5.945 7.732 -0.984 1.00 94.00 103 TYR A C 1
ATOM 795 O O . TYR A 1 103 ? -6.288 8.173 0.114 1.00 94.00 103 TYR A O 1
ATOM 803 N N . ILE A 1 104 ? -4.696 7.824 -1.443 1.00 95.56 104 ILE A N 1
ATOM 804 C CA . ILE A 1 104 ? -3.613 8.499 -0.722 1.00 95.56 104 ILE A CA 1
ATOM 805 C C . ILE A 1 104 ? -3.382 9.886 -1.342 1.00 95.56 104 ILE A C 1
ATOM 807 O O . ILE A 1 104 ? -2.868 9.969 -2.459 1.00 95.56 104 ILE A O 1
ATOM 811 N N . PRO A 1 105 ? -3.758 10.981 -0.655 1.00 93.00 105 PRO A N 1
ATOM 812 C CA . PRO A 1 105 ? -3.736 12.319 -1.246 1.00 93.00 105 PRO A CA 1
ATOM 813 C C . PRO A 1 105 ? -2.344 12.948 -1.346 1.00 93.00 105 PRO A C 1
ATOM 815 O O . PRO A 1 105 ? -2.100 13.748 -2.248 1.00 93.00 105 PRO A O 1
ATOM 818 N N . ASN A 1 106 ? -1.442 12.629 -0.419 1.00 93.81 106 ASN A N 1
ATOM 819 C CA . ASN A 1 106 ? -0.118 13.236 -0.321 1.00 93.81 106 ASN A CA 1
ATOM 820 C C . ASN A 1 106 ? 0.872 12.308 0.409 1.00 93.81 106 ASN A C 1
ATOM 822 O O . ASN A 1 106 ? 0.514 11.230 0.884 1.00 93.81 106 ASN A O 1
ATOM 826 N N . GLU A 1 107 ? 2.133 12.736 0.488 1.00 94.81 107 GLU A N 1
ATOM 827 C CA . GLU A 1 107 ? 3.207 11.971 1.133 1.00 94.81 107 GLU A CA 1
ATOM 828 C C . GLU A 1 107 ? 2.970 11.784 2.641 1.00 94.81 107 GLU A C 1
ATOM 830 O O . GLU A 1 107 ? 3.191 10.693 3.166 1.00 94.81 107 GLU A O 1
ATOM 835 N N . ALA A 1 108 ? 2.449 12.803 3.333 1.00 93.38 108 ALA A N 1
ATOM 836 C CA . ALA A 1 108 ? 2.149 12.714 4.762 1.00 93.38 108 ALA A CA 1
ATOM 837 C C . ALA A 1 108 ? 1.110 11.616 5.055 1.00 93.38 108 ALA A C 1
ATOM 839 O O . ALA A 1 108 ? 1.318 10.787 5.943 1.00 93.38 108 ALA A O 1
ATOM 840 N N . ALA A 1 109 ? 0.062 11.529 4.232 1.00 94.44 109 ALA A N 1
ATOM 841 C CA . ALA A 1 109 ? -0.946 10.476 4.303 1.00 94.44 109 ALA A CA 1
ATOM 842 C C . ALA A 1 109 ? -0.351 9.075 4.080 1.00 94.44 109 ALA A C 1
ATOM 844 O O . ALA A 1 109 ? -0.726 8.115 4.760 1.00 94.44 109 ALA A O 1
ATOM 845 N N . PHE A 1 110 ? 0.601 8.949 3.146 1.00 96.75 110 PHE A N 1
ATOM 846 C CA . PHE A 1 110 ? 1.335 7.701 2.937 1.00 96.75 110 PHE A CA 1
ATOM 847 C C . PHE A 1 110 ? 2.144 7.318 4.186 1.00 96.75 110 PHE A C 1
ATOM 849 O O . PHE A 1 110 ? 2.061 6.180 4.648 1.00 96.75 110 PHE A O 1
ATOM 856 N N . TYR A 1 111 ? 2.875 8.265 4.780 1.00 95.81 111 TYR A N 1
ATOM 857 C CA . TYR A 1 111 ? 3.686 8.025 5.983 1.00 95.81 111 TYR A CA 1
ATOM 858 C C . TYR A 1 111 ? 2.833 7.659 7.191 1.00 95.81 111 TYR A C 1
ATOM 860 O O . TYR A 1 111 ? 3.208 6.776 7.970 1.00 95.81 111 TYR A O 1
ATOM 868 N N . PHE A 1 112 ? 1.659 8.271 7.325 1.00 95.25 112 PHE A N 1
ATOM 869 C CA . PHE A 1 112 ? 0.688 7.866 8.327 1.00 95.25 112 PHE A CA 1
ATOM 870 C C . PHE A 1 112 ? 0.246 6.414 8.125 1.00 95.25 112 PHE A C 1
ATOM 872 O O . PHE A 1 112 ? 0.317 5.631 9.070 1.00 95.25 112 PHE A O 1
ATOM 879 N N . LEU A 1 113 ? -0.130 6.010 6.904 1.00 96.75 113 LEU A N 1
ATOM 880 C CA . LEU A 1 113 ? -0.520 4.623 6.619 1.00 96.75 113 LEU A CA 1
ATOM 881 C C . LEU A 1 113 ? 0.609 3.627 6.934 1.00 96.75 113 LEU A C 1
ATOM 883 O O . LEU A 1 113 ? 0.362 2.563 7.507 1.00 96.75 113 LEU A O 1
ATOM 887 N N . MET A 1 114 ? 1.855 3.969 6.596 1.00 96.69 114 MET A N 1
ATOM 888 C CA . MET A 1 114 ? 3.013 3.130 6.925 1.00 96.69 114 MET A CA 1
ATOM 889 C C . MET A 1 114 ? 3.245 3.053 8.437 1.00 96.69 114 MET A C 1
ATOM 891 O O . MET A 1 114 ? 3.543 1.978 8.958 1.00 96.69 114 MET A O 1
ATOM 895 N N . SER A 1 115 ? 3.020 4.150 9.162 1.00 96.00 115 SER A N 1
ATOM 896 C CA . SER A 1 115 ? 3.089 4.176 10.627 1.00 96.00 115 SER A CA 1
ATOM 897 C C . SER A 1 115 ? 1.998 3.308 11.254 1.00 96.00 115 SER A C 1
ATOM 899 O O . SER A 1 115 ? 2.295 2.503 12.136 1.00 96.00 115 SER A O 1
ATOM 901 N N . VAL A 1 116 ? 0.761 3.380 10.747 1.00 96.31 116 VAL A N 1
ATOM 902 C CA . VAL A 1 116 ? -0.349 2.496 11.147 1.00 96.31 116 VAL A CA 1
ATOM 903 C C . VAL A 1 116 ? 0.077 1.035 11.018 1.00 96.31 116 VAL A C 1
ATOM 905 O O . VAL A 1 116 ? -0.044 0.281 11.982 1.00 96.31 116 VAL A O 1
ATOM 908 N N . TYR A 1 117 ? 0.645 0.628 9.877 1.00 96.25 117 TYR A N 1
ATOM 909 C CA . TYR A 1 117 ? 1.102 -0.755 9.711 1.00 96.25 117 TYR A CA 1
ATOM 910 C C . TYR A 1 117 ? 2.272 -1.118 10.642 1.00 96.25 117 TYR A C 1
ATOM 912 O O . TYR A 1 117 ? 2.264 -2.197 11.237 1.00 96.25 117 TYR A O 1
ATOM 920 N N . LYS A 1 118 ? 3.242 -0.215 10.823 1.00 95.25 118 LYS A N 1
ATOM 921 C CA . LYS A 1 118 ? 4.402 -0.403 11.712 1.00 95.25 118 LYS A CA 1
ATOM 922 C C . LYS A 1 118 ? 3.997 -0.625 13.172 1.00 95.25 118 LYS A C 1
ATOM 924 O O . LYS A 1 118 ? 4.560 -1.486 13.840 1.00 95.25 118 LYS A O 1
ATOM 929 N N . TYR A 1 119 ? 3.024 0.125 13.685 1.00 95.75 119 TYR A N 1
ATOM 930 C CA . TYR A 1 119 ? 2.513 -0.078 15.047 1.00 95.75 119 TYR A CA 1
ATOM 931 C C . TYR A 1 119 ? 1.614 -1.318 15.147 1.00 95.75 119 TYR A C 1
ATOM 933 O O . TYR A 1 119 ? 1.527 -1.978 16.193 1.00 95.75 119 TYR A O 1
ATOM 941 N N . ALA A 1 120 ? 0.916 -1.651 14.061 1.00 95.06 120 ALA A N 1
ATOM 942 C CA . ALA A 1 120 ? 0.010 -2.787 13.980 1.00 95.06 120 ALA A CA 1
ATOM 943 C C . ALA A 1 120 ? 0.745 -4.133 13.992 1.00 95.06 120 ALA A C 1
ATOM 945 O O . ALA A 1 120 ? 0.358 -5.033 14.744 1.00 95.06 120 ALA A O 1
ATOM 946 N N . SER A 1 121 ? 1.815 -4.258 13.210 1.00 92.69 121 SER A N 1
ATOM 947 C CA . SER A 1 121 ? 2.475 -5.524 12.893 1.00 92.69 121 SER A CA 1
ATOM 948 C C . SER A 1 121 ? 3.987 -5.451 13.099 1.00 92.69 121 SER A C 1
ATOM 950 O O . SER A 1 121 ? 4.609 -4.426 12.860 1.00 92.69 121 SER A O 1
ATOM 952 N N . GLN A 1 122 ? 4.586 -6.572 13.506 1.00 84.56 122 GLN A N 1
ATOM 953 C CA . GLN A 1 122 ? 6.046 -6.738 13.586 1.00 84.56 122 GLN A CA 1
ATOM 954 C C . GLN A 1 122 ? 6.647 -7.293 12.280 1.00 84.56 122 GLN A C 1
ATOM 956 O O . GLN A 1 122 ? 7.862 -7.404 12.152 1.00 84.56 122 GLN A O 1
ATOM 961 N N . GLY A 1 123 ? 5.800 -7.702 11.329 1.00 85.94 123 GLY A N 1
ATOM 962 C CA . GLY A 1 123 ? 6.221 -8.272 10.052 1.00 85.94 123 GLY A CA 1
ATOM 963 C C . GLY A 1 123 ? 6.382 -7.228 8.950 1.00 85.94 123 GLY A C 1
ATOM 964 O O . GLY A 1 123 ? 5.934 -6.089 9.069 1.00 85.94 123 GLY A O 1
ATOM 965 N N . HIS A 1 124 ? 6.968 -7.646 7.828 1.00 87.69 124 HIS A N 1
ATOM 966 C CA . HIS A 1 124 ? 7.060 -6.810 6.633 1.00 87.69 124 HIS A CA 1
ATOM 967 C C . HIS A 1 124 ? 5.674 -6.459 6.067 1.00 87.69 124 HIS A C 1
ATOM 969 O O . HIS A 1 124 ? 4.705 -7.208 6.230 1.00 87.69 124 HIS A O 1
ATOM 975 N N . PHE A 1 125 ? 5.577 -5.320 5.377 1.00 90.44 125 PHE A N 1
ATOM 976 C CA . PHE A 1 125 ? 4.359 -4.930 4.666 1.00 90.44 125 PHE A CA 1
ATOM 977 C C . PHE A 1 125 ? 4.008 -5.966 3.584 1.00 90.44 125 PHE A C 1
ATOM 979 O O . PHE A 1 125 ? 4.914 -6.418 2.875 1.00 90.44 125 PHE A O 1
ATOM 986 N N . PRO A 1 126 ? 2.731 -6.362 3.411 1.00 91.25 126 PRO A N 1
ATOM 987 C CA . PRO A 1 126 ? 2.363 -7.402 2.456 1.00 91.25 126 PRO A CA 1
ATOM 988 C C . PRO A 1 126 ? 2.457 -6.887 1.010 1.00 91.25 126 PRO A C 1
ATOM 990 O O . PRO A 1 126 ? 1.456 -6.491 0.420 1.00 91.25 126 PRO A O 1
ATOM 993 N N . LEU A 1 127 ? 3.653 -6.921 0.406 1.00 91.44 127 LEU A N 1
ATOM 994 C CA . LEU A 1 127 ? 3.885 -6.425 -0.963 1.00 91.44 127 LEU A CA 1
ATOM 995 C C . LEU A 1 127 ? 2.972 -7.085 -1.989 1.00 91.44 127 LEU A C 1
ATOM 997 O O . LEU A 1 127 ? 2.452 -6.404 -2.862 1.00 91.44 127 LEU A O 1
ATOM 1001 N N . ARG A 1 128 ? 2.702 -8.387 -1.859 1.00 86.75 128 ARG A N 1
ATOM 1002 C CA . ARG A 1 128 ? 1.761 -9.074 -2.756 1.00 86.75 128 ARG A CA 1
ATOM 1003 C C . ARG A 1 128 ? 0.356 -8.489 -2.709 1.00 86.75 128 ARG A C 1
ATOM 1005 O O . ARG A 1 128 ? -0.337 -8.543 -3.715 1.00 86.75 128 ARG A O 1
ATOM 1012 N N . ALA A 1 129 ? -0.055 -7.902 -1.585 1.00 85.38 129 ALA A N 1
ATOM 1013 C CA . ALA A 1 129 ? -1.345 -7.240 -1.525 1.00 85.38 129 ALA A CA 1
ATOM 1014 C C . ALA A 1 129 ? -1.392 -6.058 -2.498 1.00 85.38 129 ALA A C 1
ATOM 1016 O O . ALA A 1 129 ? -2.454 -5.822 -3.057 1.00 85.38 129 ALA A O 1
ATOM 1017 N N . ILE A 1 130 ? -0.297 -5.310 -2.680 1.00 88.25 130 ILE A N 1
ATOM 1018 C CA . ILE A 1 130 ? -0.255 -4.090 -3.508 1.00 88.25 130 ILE A CA 1
ATOM 1019 C C . ILE A 1 130 ? 0.318 -4.308 -4.914 1.00 88.25 130 ILE A C 1
ATOM 1021 O O . ILE A 1 130 ? -0.077 -3.590 -5.822 1.00 88.25 130 ILE A O 1
ATOM 1025 N N . CYS A 1 131 ? 1.219 -5.273 -5.101 1.00 91.88 131 CYS A N 1
ATOM 1026 C CA . CYS A 1 131 ? 1.916 -5.522 -6.366 1.00 91.88 131 CYS A CA 1
ATOM 1027 C C . CYS A 1 131 ? 1.572 -6.877 -6.995 1.00 91.88 131 CYS A C 1
ATOM 1029 O O . CYS A 1 131 ? 2.045 -7.168 -8.081 1.00 91.88 131 CYS A O 1
ATOM 1031 N N . GLY A 1 132 ? 0.791 -7.734 -6.328 1.00 88.12 132 GLY A N 1
ATOM 1032 C CA . GLY A 1 132 ? 0.519 -9.084 -6.835 1.00 88.12 132 GLY A CA 1
ATOM 1033 C C . GLY A 1 132 ? -0.425 -9.124 -8.039 1.00 88.12 132 GLY A C 1
ATOM 1034 O O . GLY A 1 132 ? -0.365 -10.066 -8.819 1.00 88.12 132 GLY A O 1
ATOM 1035 N N . SER A 1 133 ? -1.305 -8.132 -8.178 1.00 91.88 133 SER A N 1
ATOM 1036 C CA . SER A 1 133 ? -2.231 -7.993 -9.304 1.00 91.88 133 SER A CA 1
ATOM 1037 C C . SER A 1 133 ? -2.862 -6.602 -9.306 1.00 91.88 133 SER A C 1
ATOM 1039 O O . SER A 1 133 ? -2.806 -5.879 -8.304 1.00 91.88 133 SER A O 1
ATOM 1041 N N . VAL A 1 134 ? -3.537 -6.242 -10.399 1.00 94.56 134 VAL A N 1
ATOM 1042 C CA . VAL A 1 134 ? -4.431 -5.075 -10.413 1.00 94.56 134 VAL A CA 1
ATOM 1043 C C . VAL A 1 134 ? -5.569 -5.275 -9.408 1.00 94.56 134 VAL A C 1
ATOM 1045 O O . VAL A 1 134 ? -6.246 -6.306 -9.411 1.00 94.56 134 VAL A O 1
ATOM 1048 N N . ARG A 1 135 ? -5.752 -4.285 -8.536 1.00 94.12 135 ARG A N 1
ATOM 1049 C CA . ARG A 1 135 ? -6.785 -4.220 -7.495 1.00 94.12 135 ARG A CA 1
ATOM 1050 C C . ARG A 1 135 ? -8.125 -3.735 -8.054 1.00 94.12 135 ARG A C 1
ATOM 1052 O O . ARG A 1 135 ? -8.170 -3.114 -9.114 1.00 94.12 135 ARG A O 1
ATOM 1059 N N . LYS A 1 136 ? -9.223 -3.988 -7.334 1.00 94.56 136 LYS A N 1
ATOM 1060 C CA . LYS A 1 136 ? -10.567 -3.503 -7.708 1.00 94.56 136 LYS A CA 1
ATOM 1061 C C . LYS A 1 136 ? -10.623 -1.976 -7.739 1.00 94.56 136 LYS A C 1
ATOM 1063 O O . LYS A 1 136 ? -11.200 -1.405 -8.657 1.00 94.56 136 LYS A O 1
ATOM 1068 N N . ASN A 1 137 ? -10.009 -1.322 -6.759 1.00 95.44 137 ASN A N 1
ATOM 1069 C CA . ASN A 1 137 ? -9.788 0.117 -6.731 1.00 95.44 137 ASN A CA 1
ATOM 1070 C C . ASN A 1 137 ? -8.390 0.441 -7.287 1.00 95.44 137 ASN A C 1
ATOM 1072 O O . ASN A 1 137 ? -7.431 0.653 -6.536 1.00 95.44 137 ASN A O 1
ATOM 1076 N N . ALA A 1 138 ? -8.284 0.468 -8.617 1.00 96.56 138 ALA A N 1
ATOM 1077 C CA . ALA A 1 138 ? -7.038 0.766 -9.320 1.00 96.56 138 ALA A CA 1
ATOM 1078 C C . ALA A 1 138 ? -6.499 2.173 -8.999 1.00 96.56 138 ALA A C 1
ATOM 1080 O O . ALA A 1 138 ? -5.302 2.327 -8.775 1.00 96.56 138 ALA A O 1
ATOM 1081 N N . GLU A 1 139 ? -7.366 3.182 -8.865 1.00 95.62 139 GLU A N 1
ATOM 1082 C CA . GLU A 1 139 ? -6.967 4.546 -8.474 1.00 95.62 139 GLU A CA 1
ATOM 1083 C C . GLU A 1 139 ? -6.324 4.582 -7.079 1.00 95.62 139 GLU A C 1
ATOM 1085 O O . GLU A 1 139 ? -5.258 5.170 -6.876 1.00 95.62 139 GLU A O 1
ATOM 1090 N N . GLY A 1 140 ? -6.920 3.880 -6.111 1.00 96.00 140 GLY A N 1
ATOM 1091 C CA . GLY A 1 140 ? -6.347 3.713 -4.777 1.00 96.00 140 GLY A CA 1
ATOM 1092 C C . GLY A 1 140 ? -4.989 3.008 -4.813 1.00 96.00 140 GLY A C 1
ATOM 1093 O O . GLY A 1 140 ? -4.041 3.457 -4.164 1.00 96.00 140 GLY A O 1
ATOM 1094 N N . GLN A 1 141 ? -4.858 1.949 -5.617 1.00 97.38 141 GLN A N 1
ATOM 1095 C CA . GLN A 1 141 ? -3.591 1.242 -5.822 1.00 97.38 141 GLN A CA 1
ATOM 1096 C C . GLN A 1 141 ? -2.515 2.154 -6.420 1.00 97.38 141 GLN A C 1
ATOM 1098 O O . GLN A 1 141 ? -1.417 2.230 -5.875 1.00 97.38 141 GLN A O 1
ATOM 1103 N N . ILE A 1 142 ? -2.831 2.879 -7.494 1.00 97.50 142 ILE A N 1
ATOM 1104 C CA . ILE A 1 142 ? -1.926 3.826 -8.160 1.00 97.50 142 ILE A CA 1
ATOM 1105 C C . ILE A 1 142 ? -1.476 4.914 -7.187 1.00 97.50 142 ILE A C 1
ATOM 1107 O O . ILE A 1 142 ? -0.282 5.203 -7.113 1.00 97.50 142 ILE A O 1
ATOM 1111 N N . SER A 1 143 ? -2.403 5.481 -6.407 1.00 97.19 143 SER A N 1
ATOM 1112 C CA . SER A 1 143 ? -2.071 6.501 -5.405 1.00 97.19 143 SER A CA 1
ATOM 1113 C C . SER A 1 143 ? -1.083 5.976 -4.360 1.00 97.19 143 SER A C 1
ATOM 1115 O O . SER A 1 143 ? -0.142 6.677 -4.003 1.00 97.19 143 SER A O 1
ATOM 1117 N N . LEU A 1 144 ? -1.223 4.714 -3.938 1.00 97.25 144 LEU A N 1
ATOM 1118 C CA . LEU A 1 144 ? -0.285 4.067 -3.023 1.00 97.25 144 LEU A CA 1
ATOM 1119 C C . LEU A 1 144 ? 1.073 3.829 -3.680 1.00 97.25 144 LEU A C 1
ATOM 1121 O O . LEU A 1 144 ? 2.097 4.196 -3.103 1.00 97.25 144 LEU A O 1
ATOM 1125 N N . LEU A 1 145 ? 1.092 3.252 -4.884 1.00 97.69 145 LEU A N 1
ATOM 1126 C CA . LEU A 1 145 ? 2.328 2.962 -5.613 1.00 97.69 145 LEU A CA 1
ATOM 1127 C C . LEU A 1 145 ? 3.138 4.235 -5.877 1.00 97.69 145 LEU A C 1
ATOM 1129 O O . LEU A 1 145 ? 4.350 4.225 -5.678 1.00 97.69 145 LEU A O 1
ATOM 1133 N N . LYS A 1 146 ? 2.473 5.341 -6.234 1.00 96.75 146 LYS A N 1
ATOM 1134 C CA . LYS A 1 146 ? 3.098 6.652 -6.464 1.00 96.75 146 LYS A CA 1
ATOM 1135 C C . LYS A 1 146 ? 3.989 7.095 -5.302 1.00 96.75 146 LYS A C 1
ATOM 1137 O O . LYS A 1 146 ? 5.095 7.561 -5.548 1.00 96.75 146 LYS A O 1
ATOM 1142 N N . TYR A 1 147 ? 3.529 6.955 -4.059 1.00 96.75 147 TYR A N 1
ATOM 1143 C CA . TYR A 1 147 ? 4.329 7.334 -2.888 1.00 96.75 147 TYR A CA 1
ATOM 1144 C C . TYR A 1 147 ? 5.280 6.217 -2.450 1.00 96.75 147 TYR A C 1
ATOM 1146 O O . TYR A 1 147 ? 6.406 6.498 -2.045 1.00 96.75 147 TYR A O 1
ATOM 1154 N N . ALA A 1 148 ? 4.881 4.952 -2.597 1.00 96.50 148 ALA A N 1
ATOM 1155 C CA . ALA A 1 148 ? 5.709 3.811 -2.220 1.00 96.50 148 ALA A CA 1
ATOM 1156 C C . ALA A 1 148 ? 7.038 3.760 -2.986 1.00 96.50 148 ALA A C 1
ATOM 1158 O O . ALA A 1 148 ? 8.070 3.489 -2.377 1.00 96.50 148 ALA A O 1
ATOM 1159 N N . VAL A 1 149 ? 7.042 4.043 -4.296 1.00 95.25 149 VAL A N 1
ATOM 1160 C CA . VAL A 1 149 ? 8.273 3.976 -5.110 1.00 95.25 149 VAL A CA 1
ATOM 1161 C C . VAL A 1 149 ? 9.294 5.060 -4.772 1.00 95.25 149 VAL A C 1
ATOM 1163 O O . VAL A 1 149 ? 10.478 4.862 -5.027 1.00 95.25 149 VAL A O 1
ATOM 1166 N N . SER A 1 150 ? 8.864 6.173 -4.178 1.00 93.06 150 SER A N 1
ATOM 1167 C CA . SER A 1 150 ? 9.731 7.300 -3.803 1.00 93.06 150 SER A CA 1
ATOM 1168 C C . SER A 1 150 ? 10.060 7.346 -2.312 1.00 93.06 150 SER A C 1
ATOM 1170 O O . SER A 1 150 ? 10.879 8.160 -1.894 1.00 93.06 150 SER A O 1
ATOM 1172 N N . ALA A 1 151 ? 9.434 6.489 -1.506 1.00 94.50 151 ALA A N 1
ATOM 1173 C CA . ALA A 1 151 ? 9.597 6.501 -0.062 1.00 94.50 151 ALA A CA 1
ATOM 1174 C C . ALA A 1 151 ? 11.020 6.095 0.369 1.00 94.50 151 ALA A C 1
ATOM 1176 O O . ALA A 1 151 ? 11.596 5.175 -0.226 1.00 94.50 151 ALA A O 1
ATOM 1177 N N . PRO A 1 152 ? 11.562 6.701 1.442 1.00 93.38 152 PRO A N 1
ATOM 1178 C CA . PRO A 1 152 ? 12.778 6.222 2.090 1.00 93.38 152 PRO A CA 1
ATOM 1179 C C . PRO A 1 152 ? 12.632 4.761 2.549 1.00 93.38 152 PRO A C 1
ATOM 1181 O O . PRO A 1 152 ? 11.546 4.374 3.000 1.00 93.38 152 PRO A O 1
ATOM 1184 N N . PRO A 1 153 ? 13.701 3.943 2.494 1.00 91.81 153 PRO A N 1
ATOM 1185 C CA . PRO A 1 153 ? 13.643 2.524 2.856 1.00 91.81 153 PRO A CA 1
ATOM 1186 C C . PRO A 1 153 ? 13.228 2.270 4.315 1.00 91.81 153 PRO A C 1
ATOM 1188 O O . PRO A 1 153 ? 12.698 1.200 4.613 1.00 91.81 153 PRO A O 1
ATOM 1191 N N . GLU A 1 154 ? 13.431 3.235 5.218 1.00 91.62 154 GLU A N 1
ATOM 1192 C CA . GLU A 1 154 ? 12.999 3.176 6.622 1.00 91.62 154 GLU A CA 1
ATOM 1193 C C . GLU A 1 154 ? 11.477 3.288 6.776 1.00 91.62 154 GLU A C 1
ATOM 1195 O O . GLU A 1 154 ? 10.917 2.828 7.774 1.00 91.62 154 GLU A O 1
ATOM 1200 N N . VAL A 1 155 ? 10.816 3.918 5.801 1.00 94.19 155 VAL A N 1
ATOM 1201 C CA . VAL A 1 155 ? 9.360 4.073 5.750 1.00 94.19 155 VAL A CA 1
ATOM 1202 C C . VAL A 1 155 ? 8.743 2.919 4.974 1.00 94.19 155 VAL A C 1
ATOM 1204 O O . VAL A 1 155 ? 7.795 2.288 5.443 1.00 94.19 155 VAL A O 1
ATOM 1207 N N . PHE A 1 156 ? 9.273 2.640 3.784 1.00 94.62 156 PHE A N 1
ATOM 1208 C CA . PHE A 1 156 ? 8.779 1.580 2.922 1.00 94.62 156 PHE A CA 1
ATOM 1209 C C . PHE A 1 156 ? 9.883 1.041 2.021 1.00 94.62 156 PHE A C 1
ATOM 1211 O O . PHE A 1 156 ? 10.641 1.795 1.420 1.00 94.62 156 PHE A O 1
ATOM 1218 N N . THR A 1 157 ? 9.940 -0.280 1.879 1.00 93.88 157 THR A N 1
ATOM 1219 C CA . THR A 1 157 ? 10.911 -0.943 1.011 1.00 93.88 157 THR A CA 1
ATOM 1220 C C . THR A 1 157 ? 10.283 -2.124 0.288 1.00 93.88 157 THR A C 1
ATOM 1222 O O . THR A 1 157 ? 9.422 -2.823 0.822 1.00 93.88 157 THR A O 1
ATOM 1225 N N . PHE A 1 158 ? 10.745 -2.356 -0.934 1.00 94.50 158 PHE A N 1
ATOM 1226 C CA . PHE A 1 158 ? 10.414 -3.507 -1.762 1.00 94.50 158 PHE A CA 1
ATOM 1227 C C . PHE A 1 158 ? 11.440 -4.641 -1.617 1.00 94.50 158 PHE A C 1
ATOM 1229 O O . PHE A 1 158 ? 11.310 -5.670 -2.283 1.00 94.50 158 PHE A O 1
ATOM 1236 N N . ALA A 1 159 ? 12.460 -4.479 -0.764 1.00 91.06 159 ALA A N 1
ATOM 1237 C CA . ALA A 1 159 ? 13.582 -5.413 -0.630 1.00 91.06 159 ALA A CA 1
ATOM 1238 C C . ALA A 1 159 ? 13.158 -6.853 -0.290 1.00 91.06 159 ALA A C 1
ATOM 1240 O O . ALA A 1 159 ? 13.846 -7.798 -0.662 1.00 91.06 159 ALA A O 1
ATOM 1241 N N . HIS A 1 160 ? 12.014 -7.032 0.376 1.00 90.19 160 HIS A N 1
ATOM 1242 C CA . HIS A 1 160 ? 11.452 -8.343 0.721 1.00 90.19 160 HIS A CA 1
ATOM 1243 C C . HIS A 1 160 ? 10.498 -8.912 -0.340 1.00 90.19 160 HIS A C 1
ATOM 1245 O O . HIS A 1 160 ? 9.769 -9.866 -0.066 1.00 90.19 160 HIS A O 1
ATOM 1251 N N . SER A 1 161 ? 10.469 -8.340 -1.547 1.00 89.88 161 SER A N 1
ATOM 1252 C CA . SER A 1 161 ? 9.768 -8.955 -2.676 1.00 89.88 161 SER A CA 1
ATOM 1253 C C . SER A 1 161 ? 10.417 -10.289 -3.042 1.00 89.88 161 SER A C 1
ATOM 1255 O O . SER A 1 161 ? 11.638 -10.395 -3.137 1.00 89.88 161 SER A O 1
ATOM 1257 N N . GLY A 1 162 ? 9.590 -11.307 -3.289 1.00 86.19 162 GLY A N 1
ATOM 1258 C CA . GLY A 1 162 ? 10.065 -12.622 -3.723 1.00 86.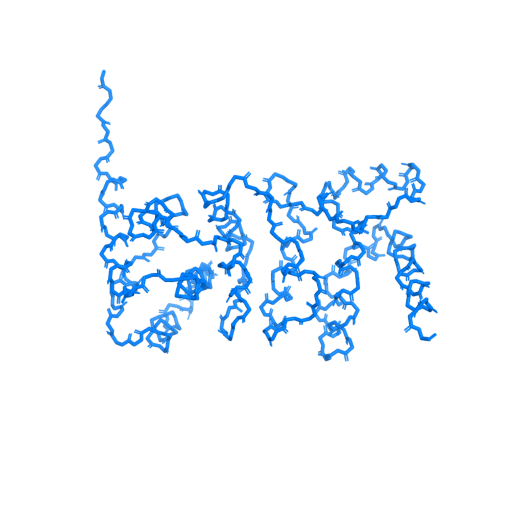19 162 GLY A CA 1
ATOM 1259 C C . GLY A 1 162 ? 10.593 -12.638 -5.161 1.00 86.19 162 GLY A C 1
ATOM 1260 O O . GLY A 1 162 ? 11.310 -13.566 -5.526 1.00 86.19 162 GLY A O 1
ATOM 1261 N N . ARG A 1 163 ? 10.256 -11.627 -5.976 1.00 89.69 163 ARG A N 1
ATOM 1262 C CA . ARG A 1 163 ? 10.684 -11.498 -7.377 1.00 89.69 163 ARG A CA 1
ATOM 1263 C C . ARG A 1 163 ? 11.508 -10.227 -7.557 1.00 89.69 163 ARG A C 1
ATOM 1265 O O . ARG A 1 163 ? 10.994 -9.179 -7.939 1.00 89.69 163 ARG A O 1
ATOM 1272 N N . GLN A 1 164 ? 12.797 -10.336 -7.247 1.00 88.94 164 GLN A N 1
ATOM 1273 C CA . GLN A 1 164 ? 13.786 -9.263 -7.363 1.00 88.94 164 GLN A CA 1
ATOM 1274 C C . GLN A 1 164 ? 14.736 -9.513 -8.539 1.00 88.94 164 GLN A C 1
ATOM 1276 O O . GLN A 1 164 ? 15.114 -10.651 -8.824 1.00 88.94 164 GLN A O 1
ATOM 1281 N N . LEU A 1 165 ? 15.159 -8.442 -9.205 1.00 86.06 165 LEU A N 1
ATOM 1282 C CA . LEU A 1 165 ? 16.083 -8.508 -10.331 1.00 86.06 165 LEU A CA 1
ATOM 1283 C C . LEU A 1 165 ? 17.509 -8.849 -9.846 1.00 86.06 165 LEU A C 1
ATOM 1285 O O . LEU A 1 165 ? 18.204 -8.041 -9.221 1.00 86.06 165 LEU A O 1
ATOM 1289 N N . ALA A 1 166 ? 17.953 -10.081 -10.112 1.00 71.62 166 ALA A N 1
ATOM 1290 C CA . ALA A 1 166 ? 19.215 -10.621 -9.593 1.00 71.62 166 ALA A CA 1
ATOM 1291 C C . ALA A 1 166 ? 20.458 -10.203 -10.408 1.00 71.62 166 ALA A C 1
ATOM 1293 O O . ALA A 1 166 ? 21.508 -9.933 -9.828 1.00 71.62 166 ALA A O 1
ATOM 1294 N N . ASN A 1 167 ? 20.337 -10.060 -11.731 1.00 65.00 167 ASN A N 1
ATOM 1295 C CA . ASN A 1 167 ? 21.475 -9.898 -12.651 1.00 65.00 167 ASN A CA 1
ATOM 1296 C C . ASN A 1 167 ? 21.676 -8.454 -13.143 1.00 65.00 167 ASN A C 1
ATOM 1298 O O . ASN A 1 167 ? 21.971 -8.225 -14.313 1.00 65.00 167 ASN A O 1
ATOM 1302 N N . VAL A 1 168 ? 21.490 -7.466 -12.266 1.00 67.88 168 VAL A N 1
ATOM 1303 C CA . VAL A 1 168 ? 21.867 -6.079 -12.576 1.00 67.88 168 VAL A CA 1
ATOM 1304 C C . VAL A 1 168 ? 23.374 -5.929 -12.397 1.00 67.88 168 VAL A C 1
ATOM 1306 O O . VAL A 1 168 ? 23.893 -6.308 -11.343 1.00 67.88 168 VAL A O 1
ATOM 1309 N N . ASP A 1 169 ? 24.050 -5.361 -13.401 1.00 74.19 169 ASP A N 1
ATOM 1310 C CA . ASP A 1 169 ? 25.462 -4.974 -13.322 1.00 74.19 169 ASP A CA 1
ATOM 1311 C C . ASP A 1 169 ? 25.751 -4.246 -11.998 1.00 74.19 169 ASP A C 1
ATOM 1313 O O . ASP A 1 169 ? 24.957 -3.416 -11.546 1.00 74.19 169 ASP A O 1
ATOM 1317 N N . VAL A 1 170 ? 26.878 -4.567 -11.358 1.00 71.44 170 VAL A N 1
ATOM 1318 C CA . VAL A 1 170 ? 27.232 -4.065 -10.021 1.00 71.44 170 VAL A CA 1
ATOM 1319 C C . VAL A 1 170 ? 27.252 -2.534 -9.974 1.00 71.44 170 VAL A C 1
ATOM 1321 O O . VAL A 1 170 ? 26.813 -1.953 -8.982 1.00 71.44 170 VAL A O 1
ATOM 1324 N N . VAL A 1 171 ? 27.691 -1.872 -11.046 1.00 64.62 171 VAL A N 1
ATOM 1325 C CA . VAL A 1 171 ? 27.752 -0.406 -11.142 1.00 64.62 171 VAL A CA 1
ATOM 1326 C C . VAL A 1 171 ? 26.348 0.188 -11.230 1.00 64.62 171 VAL A C 1
ATOM 1328 O O . VAL A 1 171 ? 26.033 1.150 -10.528 1.00 64.62 171 VAL A O 1
ATOM 1331 N N . ILE A 1 172 ? 25.478 -0.416 -12.041 1.00 68.94 172 ILE A N 1
ATOM 1332 C CA . ILE A 1 172 ? 24.083 0.017 -12.199 1.00 68.94 172 ILE A CA 1
ATOM 1333 C C . ILE A 1 172 ? 23.312 -0.211 -10.893 1.00 68.94 172 ILE A C 1
ATOM 1335 O O . ILE A 1 172 ? 22.618 0.686 -10.416 1.00 68.94 172 ILE A O 1
ATOM 1339 N N . ARG A 1 173 ? 23.488 -1.377 -10.263 1.00 69.44 173 ARG A N 1
ATOM 1340 C CA . ARG A 1 173 ? 22.894 -1.707 -8.961 1.00 69.44 173 ARG A CA 1
ATOM 1341 C C . ARG A 1 173 ? 23.329 -0.709 -7.890 1.00 69.44 173 ARG A C 1
ATOM 1343 O O . ARG A 1 173 ? 22.484 -0.228 -7.143 1.00 69.44 173 ARG A O 1
ATOM 1350 N N . HIS A 1 174 ? 24.619 -0.377 -7.834 1.00 69.50 174 HIS A N 1
ATOM 1351 C CA . HIS A 1 174 ? 25.147 0.578 -6.863 1.00 69.50 174 HIS A CA 1
ATOM 1352 C C . HIS A 1 174 ? 24.575 1.986 -7.071 1.00 69.50 174 HIS A C 1
ATOM 1354 O O . HIS A 1 174 ? 24.155 2.619 -6.103 1.00 69.50 174 HIS A O 1
ATOM 1360 N N . LYS A 1 175 ? 24.473 2.455 -8.322 1.00 70.06 175 LYS A N 1
ATOM 1361 C CA . LYS A 1 175 ? 23.836 3.740 -8.652 1.00 70.06 175 LYS A CA 1
ATOM 1362 C C . LYS A 1 175 ? 22.378 3.789 -8.177 1.00 70.06 175 LYS A C 1
ATOM 1364 O O . LYS A 1 175 ? 21.998 4.716 -7.468 1.00 70.06 175 LYS A O 1
ATOM 1369 N N . VAL A 1 176 ? 21.589 2.757 -8.490 1.00 67.69 176 VAL A N 1
ATOM 1370 C CA . VAL A 1 176 ? 20.178 2.660 -8.070 1.00 67.69 176 VAL A CA 1
ATOM 1371 C C . VAL A 1 176 ? 20.047 2.611 -6.555 1.00 67.69 176 VAL A C 1
ATOM 1373 O O . VAL A 1 176 ? 19.214 3.312 -6.005 1.00 67.69 176 VAL A O 1
ATOM 1376 N N . GLN A 1 177 ? 20.864 1.817 -5.862 1.00 68.50 177 GLN A N 1
ATOM 1377 C CA . GLN A 1 177 ? 20.786 1.701 -4.403 1.00 68.50 177 GLN A CA 1
ATOM 1378 C C . GLN A 1 177 ? 21.223 2.975 -3.674 1.00 68.50 177 GLN A C 1
ATOM 1380 O O . GLN A 1 177 ? 20.791 3.198 -2.549 1.00 68.50 177 GLN A O 1
ATOM 1385 N N . THR A 1 178 ? 22.052 3.808 -4.304 1.00 67.31 178 THR A N 1
ATOM 1386 C CA . THR A 1 178 ? 22.509 5.078 -3.725 1.00 67.31 178 THR A CA 1
ATOM 1387 C C . THR A 1 178 ? 21.462 6.184 -3.897 1.00 67.31 178 THR A C 1
ATOM 1389 O O . THR A 1 178 ? 21.281 6.992 -2.992 1.00 67.31 178 THR A O 1
ATOM 1392 N N . GLU A 1 179 ? 20.744 6.210 -5.026 1.00 64.38 179 GLU A N 1
ATOM 1393 C CA . GLU A 1 179 ? 19.717 7.227 -5.319 1.00 64.38 179 GLU A CA 1
ATOM 1394 C C . GLU A 1 179 ? 18.295 6.807 -4.888 1.00 64.38 179 GLU A C 1
ATOM 1396 O O . GLU A 1 179 ? 17.489 7.659 -4.530 1.00 64.38 179 GLU A O 1
ATOM 1401 N N . HIS A 1 180 ? 17.986 5.504 -4.897 1.00 67.69 180 HIS A N 1
ATOM 1402 C CA . HIS A 1 180 ? 16.675 4.901 -4.600 1.00 67.69 180 HIS A CA 1
ATOM 1403 C C . HIS A 1 180 ? 16.837 3.575 -3.838 1.00 67.69 180 HIS A C 1
ATOM 1405 O O . HIS A 1 180 ? 16.624 2.472 -4.351 1.00 67.69 180 HIS A O 1
ATOM 1411 N N . ALA A 1 181 ? 17.214 3.689 -2.565 1.00 79.50 181 ALA A N 1
ATOM 1412 C CA . ALA A 1 181 ? 17.545 2.564 -1.686 1.00 79.50 181 ALA A CA 1
ATOM 1413 C C . ALA A 1 181 ? 16.359 1.642 -1.317 1.00 79.50 181 ALA A C 1
ATOM 1415 O O . ALA A 1 181 ? 16.555 0.590 -0.704 1.00 79.50 181 ALA A O 1
ATOM 1416 N N . ASN A 1 182 ? 15.122 1.982 -1.691 1.00 91.56 182 ASN A N 1
ATOM 1417 C CA . ASN A 1 182 ? 13.930 1.202 -1.341 1.00 91.56 182 ASN A CA 1
ATOM 1418 C C . ASN A 1 182 ? 13.673 -0.017 -2.250 1.00 91.56 182 ASN A C 1
ATOM 1420 O O . ASN A 1 182 ? 12.688 -0.720 -2.049 1.00 91.56 182 ASN A O 1
ATOM 1424 N N . HIS A 1 183 ? 14.541 -0.298 -3.229 1.00 91.69 183 HIS A N 1
ATOM 1425 C CA . HIS A 1 183 ? 14.457 -1.463 -4.127 1.00 91.69 183 HIS A CA 1
ATOM 1426 C C . HIS A 1 183 ? 13.215 -1.514 -5.040 1.00 91.69 183 HIS A C 1
ATOM 1428 O O . HIS A 1 183 ? 12.944 -2.568 -5.622 1.00 91.69 183 HIS A O 1
ATOM 1434 N N . ALA A 1 184 ? 12.473 -0.412 -5.205 1.00 93.62 184 ALA A N 1
ATOM 1435 C CA . ALA A 1 184 ? 11.261 -0.374 -6.029 1.00 93.62 184 ALA A CA 1
ATOM 1436 C C . ALA A 1 184 ? 11.505 -0.917 -7.441 1.00 93.62 184 ALA A C 1
ATOM 1438 O O . ALA A 1 184 ? 10.883 -1.884 -7.867 1.00 93.62 184 ALA A O 1
ATOM 1439 N N . TRP A 1 185 ? 12.495 -0.366 -8.135 1.00 92.94 185 TRP A N 1
ATOM 1440 C CA . TRP A 1 185 ? 12.743 -0.652 -9.552 1.00 92.94 185 TRP A CA 1
ATOM 1441 C C . TRP A 1 185 ? 13.449 -1.982 -9.822 1.00 92.94 185 TRP A C 1
ATOM 1443 O O . TRP A 1 185 ? 13.648 -2.356 -10.973 1.00 92.94 185 TRP A O 1
ATOM 1453 N N . LEU A 1 186 ? 13.805 -2.705 -8.761 1.00 91.12 186 LEU A N 1
ATOM 1454 C CA . LEU A 1 186 ? 14.296 -4.078 -8.831 1.00 91.12 186 LEU A CA 1
ATOM 1455 C C . LEU A 1 186 ? 13.165 -5.098 -8.600 1.00 91.12 186 LEU A C 1
ATOM 1457 O O . LEU A 1 186 ? 13.345 -6.281 -8.880 1.00 91.12 186 LEU A O 1
ATOM 1461 N N . CYS A 1 187 ? 12.002 -4.658 -8.110 1.00 93.25 187 CYS A N 1
ATOM 1462 C CA . CYS A 1 187 ? 10.843 -5.499 -7.839 1.00 93.25 187 CYS A CA 1
ATOM 1463 C C . CYS A 1 187 ? 10.073 -5.800 -9.133 1.00 93.25 187 CYS 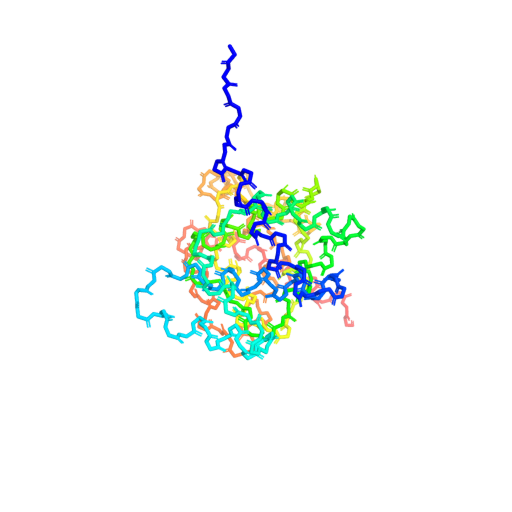A C 1
ATOM 1465 O O . CYS A 1 187 ? 9.397 -4.929 -9.681 1.00 93.25 187 CYS A O 1
ATOM 1467 N N . LEU A 1 188 ? 10.120 -7.047 -9.600 1.00 93.25 188 LEU A N 1
ATOM 1468 C CA . LEU A 1 188 ? 9.424 -7.458 -10.823 1.00 93.25 188 LEU A CA 1
ATOM 1469 C C . LEU A 1 188 ? 7.900 -7.430 -10.655 1.00 93.25 188 LEU A C 1
ATOM 1471 O O . LEU A 1 188 ? 7.210 -7.040 -11.587 1.00 93.25 188 LEU A O 1
ATOM 1475 N N . ASP A 1 189 ? 7.383 -7.748 -9.461 1.00 94.00 189 ASP A N 1
ATOM 1476 C CA . ASP A 1 189 ? 5.943 -7.643 -9.165 1.00 94.00 189 ASP A CA 1
ATOM 1477 C C . ASP A 1 189 ? 5.438 -6.195 -9.337 1.00 94.00 189 ASP A C 1
ATOM 1479 O O . ASP A 1 189 ? 4.346 -5.966 -9.849 1.00 94.00 189 ASP A O 1
ATOM 1483 N N . LEU A 1 190 ? 6.244 -5.196 -8.943 1.00 96.19 190 LEU A N 1
ATOM 1484 C CA . LEU A 1 190 ? 5.900 -3.785 -9.145 1.00 96.19 190 LEU A CA 1
ATOM 1485 C C . LEU A 1 190 ? 5.829 -3.447 -10.638 1.00 96.19 190 LEU A C 1
ATOM 1487 O O . LEU A 1 190 ? 4.868 -2.834 -11.093 1.00 96.19 190 LEU A O 1
ATOM 1491 N N . LEU A 1 191 ? 6.863 -3.809 -11.391 1.00 95.12 191 LEU A N 1
ATOM 1492 C CA . LEU A 1 191 ? 6.929 -3.508 -12.818 1.00 95.12 191 LEU A CA 1
ATOM 1493 C C . LEU A 1 191 ? 5.781 -4.183 -13.584 1.00 95.12 191 LEU A C 1
ATOM 1495 O O . LEU A 1 191 ? 5.155 -3.554 -14.434 1.00 95.12 191 LEU A O 1
ATOM 1499 N N . GLU A 1 192 ? 5.454 -5.427 -13.236 1.00 95.19 192 GLU A N 1
ATOM 1500 C CA . GLU A 1 192 ? 4.364 -6.183 -13.851 1.00 95.19 192 GLU A CA 1
ATOM 1501 C C . GLU A 1 192 ? 3.001 -5.542 -13.566 1.00 95.19 192 GLU A C 1
ATOM 1503 O O . GLU A 1 192 ? 2.229 -5.307 -14.497 1.00 95.19 192 GLU A O 1
ATOM 1508 N N . VAL A 1 193 ? 2.717 -5.166 -12.312 1.00 96.38 193 VAL A N 1
ATOM 1509 C CA . VAL A 1 193 ? 1.438 -4.515 -11.992 1.00 96.38 193 VAL A CA 1
ATOM 1510 C C . VAL A 1 193 ? 1.311 -3.137 -12.643 1.00 96.38 193 VAL A C 1
ATOM 1512 O O . VAL A 1 193 ? 0.218 -2.765 -13.063 1.00 96.38 193 VAL A O 1
ATOM 1515 N N . LEU A 1 194 ? 2.410 -2.387 -12.789 1.00 97.06 194 LEU A N 1
ATOM 1516 C CA . LEU A 1 194 ? 2.402 -1.112 -13.513 1.00 97.06 194 LEU A CA 1
ATOM 1517 C C . LEU A 1 194 ? 2.048 -1.310 -14.994 1.00 97.06 194 LEU A C 1
ATOM 1519 O O . LEU A 1 194 ? 1.295 -0.508 -15.542 1.00 97.06 194 LEU A O 1
ATOM 1523 N N . CYS A 1 195 ? 2.516 -2.390 -15.626 1.00 95.19 195 CYS A N 1
ATOM 1524 C CA . CYS A 1 195 ? 2.136 -2.723 -17.002 1.00 95.19 195 CYS A CA 1
ATOM 1525 C C . CYS A 1 195 ? 0.649 -3.066 -17.106 1.00 95.19 195 CYS A C 1
ATOM 1527 O O . CYS A 1 195 ? -0.064 -2.463 -17.905 1.00 95.19 195 CYS A O 1
ATOM 1529 N N . GLN A 1 196 ? 0.156 -3.944 -16.229 1.00 96.06 196 GLN A N 1
ATOM 1530 C CA . GLN A 1 196 ? -1.261 -4.320 -16.204 1.00 96.06 196 GLN A CA 1
ATOM 1531 C C . GLN A 1 196 ? -2.182 -3.117 -15.934 1.00 96.06 196 GLN A C 1
ATOM 1533 O O . GLN A 1 196 ? -3.285 -3.048 -16.472 1.00 96.06 196 GLN A O 1
ATOM 1538 N N . LEU A 1 197 ? -1.754 -2.159 -15.103 1.00 97.12 197 LEU A N 1
ATOM 1539 C CA . LEU A 1 197 ? -2.481 -0.904 -14.879 1.00 97.12 197 LEU A CA 1
ATOM 1540 C C . LEU A 1 197 ? -2.481 -0.024 -16.136 1.00 97.12 197 LEU A C 1
ATOM 1542 O O . LEU A 1 197 ? -3.515 0.546 -16.481 1.00 97.12 197 LEU A O 1
ATOM 1546 N N . ALA A 1 198 ? -1.350 0.075 -16.840 1.00 96.31 198 ALA A N 1
ATOM 1547 C CA . ALA A 1 198 ? -1.256 0.854 -18.073 1.00 96.31 198 ALA A CA 1
ATOM 1548 C C . ALA A 1 198 ? -2.167 0.304 -19.183 1.00 96.31 198 ALA A C 1
ATOM 1550 O O . ALA A 1 198 ? -2.766 1.088 -19.916 1.00 96.31 198 ALA A O 1
ATOM 1551 N N . GLU A 1 199 ? -2.317 -1.018 -19.265 1.00 94.38 199 GLU A N 1
ATOM 1552 C CA . GLU A 1 199 ? -3.217 -1.709 -20.202 1.00 94.38 199 GLU A CA 1
ATOM 1553 C C . GLU A 1 199 ? -4.708 -1.542 -19.864 1.00 94.38 199 GLU A C 1
ATOM 1555 O O . GLU A 1 199 ? -5.562 -1.768 -20.718 1.00 94.38 199 GLU A O 1
ATOM 1560 N N . ARG A 1 200 ? -5.034 -1.132 -18.632 1.00 93.56 200 ARG A N 1
ATOM 1561 C CA . ARG A 1 200 ? -6.404 -0.937 -18.129 1.00 93.56 200 ARG A CA 1
ATOM 1562 C C . ARG A 1 200 ? -6.737 0.542 -17.949 1.00 93.56 200 ARG A C 1
ATOM 1564 O O . ARG A 1 200 ? -7.191 0.950 -16.890 1.00 93.56 200 ARG A O 1
ATOM 1571 N N . ASP A 1 201 ? -6.455 1.349 -18.966 1.00 93.69 201 ASP A N 1
ATOM 1572 C CA . ASP A 1 201 ? -6.787 2.782 -19.031 1.00 93.69 201 ASP A CA 1
ATOM 1573 C C . ASP A 1 201 ? -6.062 3.708 -18.031 1.00 93.69 201 ASP A C 1
ATOM 1575 O O . ASP A 1 201 ? -6.321 4.912 -18.007 1.00 93.69 201 ASP A O 1
ATOM 1579 N N . HIS A 1 202 ? -5.073 3.219 -17.273 1.00 96.38 202 HIS A N 1
ATOM 1580 C CA . HIS A 1 202 ? -4.285 4.052 -16.349 1.00 96.38 202 HIS A CA 1
ATOM 1581 C C . HIS A 1 202 ? -2.881 4.413 -16.867 1.00 96.38 202 HIS A C 1
ATOM 1583 O O . HIS A 1 202 ? -1.998 4.793 -16.091 1.00 96.38 202 HIS A O 1
ATOM 1589 N N . ALA A 1 203 ? -2.655 4.340 -18.184 1.00 96.19 203 ALA A N 1
ATOM 1590 C CA . ALA A 1 203 ? -1.353 4.593 -18.810 1.00 96.19 203 ALA A CA 1
ATOM 1591 C C . ALA A 1 203 ? -0.743 5.958 -18.440 1.00 96.19 203 ALA A C 1
ATOM 1593 O O . ALA A 1 203 ? 0.458 6.049 -18.186 1.00 96.19 203 ALA A O 1
ATOM 1594 N N . SER A 1 204 ? -1.556 7.018 -18.361 1.00 96.88 204 SER A N 1
ATOM 1595 C CA . SER A 1 204 ? -1.090 8.362 -17.986 1.00 96.88 204 SER A CA 1
ATOM 1596 C C . SER A 1 204 ? -0.539 8.410 -16.558 1.00 96.88 204 SER A C 1
ATOM 1598 O O . SER A 1 204 ? 0.531 8.971 -16.324 1.00 96.88 204 SER A O 1
ATOM 1600 N N . SER A 1 205 ? -1.233 7.781 -15.608 1.00 96.81 205 SER A N 1
ATOM 1601 C CA . SER A 1 205 ? -0.810 7.728 -14.206 1.00 96.81 205 SER A CA 1
ATOM 1602 C C . SER A 1 205 ? 0.436 6.863 -14.024 1.00 96.81 205 SER A C 1
ATOM 1604 O O . SER A 1 205 ? 1.360 7.244 -13.307 1.00 96.81 205 SER A O 1
ATOM 1606 N N . VAL A 1 206 ? 0.507 5.726 -14.723 1.00 97.25 206 VAL A N 1
ATOM 1607 C CA . VAL A 1 206 ? 1.699 4.865 -14.728 1.00 97.25 206 VAL A CA 1
ATOM 1608 C C . VAL A 1 206 ? 2.896 5.595 -15.333 1.00 97.25 206 VAL A C 1
ATOM 1610 O O . VAL A 1 206 ? 3.993 5.540 -14.778 1.00 97.25 206 VAL A O 1
ATOM 1613 N N . ARG A 1 207 ? 2.697 6.342 -16.425 1.00 96.19 207 ARG A N 1
ATOM 1614 C CA . ARG A 1 207 ? 3.754 7.154 -17.037 1.00 96.19 207 ARG A CA 1
ATOM 1615 C C . ARG A 1 207 ? 4.337 8.150 -16.042 1.00 96.19 207 ARG A C 1
ATOM 1617 O O . ARG A 1 207 ? 5.555 8.239 -15.976 1.00 96.19 207 ARG A O 1
ATOM 1624 N N . PHE A 1 208 ? 3.497 8.824 -15.253 1.00 96.25 208 PHE A N 1
ATOM 1625 C CA . PHE A 1 208 ? 3.946 9.744 -14.204 1.00 96.25 208 PHE A CA 1
ATOM 1626 C C . PHE A 1 208 ? 4.833 9.042 -13.161 1.00 96.25 208 PHE A C 1
ATOM 1628 O O . PHE A 1 208 ? 5.901 9.540 -12.817 1.00 96.25 208 PHE A O 1
ATOM 1635 N N . ILE A 1 209 ? 4.440 7.847 -12.704 1.00 96.75 209 ILE A N 1
ATOM 1636 C CA . ILE A 1 209 ? 5.239 7.028 -11.772 1.00 96.75 209 ILE A CA 1
ATOM 1637 C C . ILE A 1 209 ? 6.604 6.659 -12.386 1.00 96.75 209 ILE A C 1
ATOM 1639 O O . ILE A 1 209 ? 7.618 6.621 -11.688 1.00 96.75 209 ILE A O 1
ATOM 1643 N N . LEU A 1 210 ? 6.642 6.422 -13.699 1.00 95.62 210 LEU A N 1
ATOM 1644 C CA . LEU A 1 210 ? 7.843 6.036 -14.438 1.00 95.62 210 LEU A CA 1
ATOM 1645 C C . LEU A 1 210 ? 8.712 7.217 -14.911 1.00 95.62 210 LEU A C 1
ATOM 1647 O O . LEU A 1 210 ? 9.802 6.982 -15.429 1.00 95.62 210 LEU A O 1
ATOM 1651 N N . GLU A 1 211 ? 8.310 8.477 -14.725 1.00 94.56 211 GLU A N 1
ATOM 1652 C CA . GLU A 1 211 ? 9.081 9.633 -15.218 1.00 94.56 211 GLU A CA 1
ATOM 1653 C C . GLU A 1 211 ? 10.502 9.682 -14.647 1.00 94.56 211 GLU A C 1
ATOM 1655 O O . GLU A 1 211 ? 11.478 9.828 -15.388 1.00 94.56 211 GLU A O 1
ATOM 1660 N N . HIS A 1 212 ? 10.629 9.526 -13.327 1.00 91.06 212 HIS A N 1
ATOM 1661 C CA . HIS A 1 212 ? 11.924 9.508 -12.658 1.00 91.06 212 HIS A CA 1
ATOM 1662 C C . HIS A 1 212 ? 12.810 8.341 -13.128 1.00 91.06 212 HIS A C 1
ATOM 1664 O O . HIS A 1 212 ? 13.928 8.591 -13.590 1.00 91.06 212 HIS A O 1
ATOM 1670 N N . PRO A 1 213 ? 12.380 7.068 -13.033 1.00 90.69 213 PRO A N 1
ATOM 1671 C CA . PRO A 1 213 ? 13.237 5.950 -13.408 1.00 90.69 213 PRO A CA 1
ATOM 1672 C C . PRO A 1 213 ? 13.615 5.943 -14.895 1.00 90.69 213 PRO A C 1
ATOM 1674 O O . PRO A 1 213 ? 14.757 5.624 -15.219 1.00 90.69 213 PRO A O 1
ATOM 1677 N N . LEU A 1 214 ? 12.729 6.395 -15.792 1.00 92.06 214 LEU A N 1
ATOM 1678 C CA . LEU A 1 214 ? 13.043 6.548 -17.218 1.00 92.06 214 LEU A CA 1
ATOM 1679 C C . LEU A 1 214 ? 14.137 7.590 -17.476 1.00 92.06 214 LEU A C 1
ATOM 1681 O O . LEU A 1 214 ? 14.911 7.446 -18.419 1.00 92.06 214 LEU A O 1
ATOM 1685 N N . LYS A 1 215 ? 14.211 8.640 -16.654 1.00 90.81 215 LYS A N 1
ATOM 1686 C CA . LYS A 1 215 ? 15.201 9.710 -16.815 1.00 90.81 215 LYS A CA 1
ATOM 1687 C C . LYS A 1 215 ? 16.577 9.346 -16.254 1.00 90.81 215 LYS A C 1
ATOM 1689 O O . LYS A 1 215 ? 17.582 9.746 -16.835 1.00 90.81 215 LYS A O 1
ATOM 1694 N N . TYR A 1 216 ? 16.633 8.642 -15.123 1.00 86.62 216 TYR A N 1
ATOM 1695 C CA . TYR A 1 216 ? 17.879 8.472 -14.359 1.00 86.62 216 TYR A CA 1
ATOM 1696 C C . TYR A 1 216 ? 18.481 7.061 -14.421 1.00 86.62 216 TYR A C 1
ATOM 1698 O O . TYR A 1 216 ? 19.700 6.910 -14.254 1.00 86.62 216 TYR A O 1
ATOM 1706 N N . PHE A 1 217 ? 17.659 6.040 -14.669 1.00 84.62 217 PHE A N 1
ATOM 1707 C CA . PHE A 1 217 ? 18.082 4.636 -14.732 1.00 84.62 217 PHE A CA 1
ATOM 1708 C C . PHE A 1 217 ? 17.214 3.801 -15.704 1.00 84.62 217 PHE A C 1
ATOM 1710 O O . PHE A 1 217 ? 16.659 2.762 -15.323 1.00 84.62 217 PHE A O 1
ATOM 1717 N N . PRO A 1 218 ? 17.098 4.225 -16.980 1.00 89.69 218 PRO A N 1
ATOM 1718 C CA . PRO A 1 218 ? 16.285 3.534 -17.984 1.00 89.69 218 PRO A CA 1
ATOM 1719 C C . PRO A 1 218 ? 16.739 2.092 -18.254 1.00 89.69 218 PRO A C 1
ATOM 1721 O O . PRO A 1 218 ? 15.917 1.248 -18.605 1.00 89.69 218 PRO A O 1
ATOM 1724 N N . GLU A 1 219 ? 18.020 1.773 -18.061 1.00 87.56 219 GLU A N 1
ATOM 1725 C CA . GLU A 1 219 ? 18.574 0.435 -18.293 1.00 87.56 219 GLU A CA 1
ATOM 1726 C C . GLU A 1 219 ? 18.004 -0.599 -17.315 1.00 87.56 219 GLU A C 1
ATOM 1728 O O . GLU A 1 219 ? 17.777 -1.750 -17.682 1.00 87.56 219 GLU A O 1
ATOM 1733 N N . VAL A 1 220 ? 17.733 -0.185 -16.074 1.00 87.50 220 VAL A N 1
ATOM 1734 C CA . VAL A 1 220 ? 17.155 -1.046 -15.029 1.00 87.50 220 VAL A CA 1
ATOM 1735 C C . VAL A 1 220 ? 15.720 -1.399 -15.380 1.00 87.50 220 VAL A C 1
ATOM 1737 O O . VAL A 1 220 ? 15.335 -2.563 -15.286 1.00 87.50 220 VAL A O 1
ATOM 1740 N N . LEU A 1 221 ? 14.951 -0.405 -15.836 1.00 90.12 221 LEU A N 1
ATOM 1741 C CA . LEU A 1 221 ? 13.596 -0.627 -16.328 1.00 90.12 221 LEU A CA 1
ATOM 1742 C C . LEU A 1 221 ? 13.607 -1.559 -17.536 1.00 90.12 221 LEU A C 1
ATOM 1744 O O . LEU A 1 221 ? 12.861 -2.531 -17.547 1.00 90.12 221 LEU A O 1
ATOM 1748 N N . LEU A 1 222 ? 14.477 -1.312 -18.521 1.00 89.56 222 LEU A N 1
ATOM 1749 C CA . LEU A 1 222 ? 14.592 -2.162 -19.706 1.00 89.56 222 LEU A CA 1
ATOM 1750 C C . LEU A 1 222 ? 14.899 -3.617 -19.328 1.00 89.56 222 LEU A C 1
ATOM 1752 O O . LEU A 1 222 ? 14.256 -4.537 -19.832 1.00 89.56 222 LEU A O 1
ATOM 1756 N N . LEU A 1 223 ? 15.848 -3.825 -18.413 1.00 89.19 223 LEU A N 1
ATOM 1757 C CA . LEU A 1 223 ? 16.215 -5.157 -17.946 1.00 89.19 223 LEU A CA 1
ATOM 1758 C C . LEU A 1 223 ? 15.062 -5.832 -17.192 1.00 89.19 223 LEU A C 1
ATOM 1760 O O . LEU A 1 223 ? 14.790 -7.009 -17.432 1.00 89.19 223 LEU A O 1
ATOM 1764 N N . GLY A 1 224 ? 14.369 -5.104 -16.315 1.00 89.94 224 GLY A N 1
ATOM 1765 C CA . GLY A 1 224 ? 13.198 -5.610 -15.596 1.00 89.94 224 GLY A CA 1
ATOM 1766 C C . GLY A 1 224 ? 12.056 -5.996 -16.539 1.00 89.94 224 GLY A C 1
ATOM 1767 O O . GLY A 1 224 ? 11.509 -7.091 -16.426 1.00 89.94 224 GLY A O 1
ATOM 1768 N N . MET A 1 225 ? 11.766 -5.150 -17.530 1.00 89.94 225 MET A N 1
ATOM 1769 C CA . MET A 1 225 ? 10.761 -5.413 -18.564 1.00 89.94 225 MET A CA 1
ATOM 1770 C C . MET A 1 225 ? 11.102 -6.640 -19.410 1.00 89.94 225 MET A C 1
ATOM 1772 O O . MET A 1 225 ? 10.229 -7.464 -19.677 1.00 89.94 225 MET A O 1
ATOM 1776 N N . ALA A 1 226 ? 12.373 -6.813 -19.787 1.00 88.88 226 ALA A N 1
ATOM 1777 C CA . ALA A 1 226 ? 12.818 -8.011 -20.493 1.00 88.88 226 ALA A CA 1
ATOM 1778 C C . ALA A 1 226 ? 12.574 -9.284 -19.664 1.00 88.88 226 ALA A C 1
ATOM 1780 O O . ALA A 1 226 ? 12.102 -10.279 -20.205 1.00 88.88 226 ALA A O 1
ATOM 1781 N N . HIS A 1 227 ? 12.828 -9.250 -18.350 1.00 86.19 227 HIS A N 1
ATOM 1782 C CA . HIS A 1 227 ? 12.584 -10.403 -17.474 1.00 86.19 227 HIS A CA 1
ATOM 1783 C C . HIS A 1 227 ? 11.097 -10.747 -17.348 1.00 86.19 227 HIS A C 1
ATOM 1785 O O . HIS A 1 227 ? 10.748 -11.924 -17.351 1.00 86.19 227 HIS A O 1
ATOM 1791 N N . ILE A 1 228 ? 10.221 -9.746 -17.246 1.00 86.31 228 ILE A N 1
ATOM 1792 C CA . ILE A 1 228 ? 8.773 -9.973 -17.116 1.00 86.31 228 ILE A CA 1
ATOM 1793 C C . ILE A 1 228 ? 8.208 -10.565 -18.404 1.00 86.31 228 ILE A C 1
ATOM 1795 O O . ILE A 1 228 ? 7.483 -11.553 -18.347 1.00 86.31 228 ILE A O 1
ATOM 1799 N N . ASN A 1 229 ? 8.614 -10.033 -19.559 1.00 79.69 229 ASN A N 1
ATOM 1800 C CA . ASN A 1 229 ? 8.181 -10.553 -20.853 1.00 79.69 229 ASN A CA 1
ATOM 1801 C C . ASN A 1 229 ? 8.663 -11.989 -21.092 1.00 79.69 229 ASN A C 1
ATOM 1803 O O . ASN A 1 229 ? 7.908 -12.789 -21.627 1.00 79.69 229 ASN A O 1
ATOM 1807 N N . LEU A 1 230 ? 9.886 -12.339 -20.677 1.00 67.69 230 LEU A N 1
ATOM 1808 C CA . LEU A 1 230 ? 10.407 -13.705 -20.812 1.00 67.69 230 LEU A CA 1
ATOM 1809 C C . LEU A 1 230 ? 9.657 -14.714 -19.931 1.00 67.69 230 LEU A C 1
ATOM 1811 O O . LEU A 1 230 ? 9.372 -15.812 -20.390 1.00 67.69 230 LEU A O 1
ATOM 1815 N N . LEU A 1 231 ? 9.286 -14.336 -18.704 1.00 58.34 231 LEU A N 1
ATOM 1816 C CA . LEU A 1 231 ? 8.492 -15.190 -17.808 1.00 58.34 231 LEU A CA 1
ATOM 1817 C C . LEU A 1 231 ? 7.027 -15.340 -18.256 1.00 58.34 231 LEU A C 1
ATOM 1819 O O . LEU A 1 231 ? 6.364 -16.286 -17.841 1.00 58.34 231 LEU A O 1
ATOM 1823 N N . GLY A 1 232 ? 6.528 -14.431 -19.099 1.00 53.62 232 GLY A N 1
ATOM 1824 C CA . GLY A 1 232 ? 5.207 -14.538 -19.722 1.00 53.62 232 GLY A CA 1
ATOM 1825 C C . GLY A 1 232 ? 5.115 -15.611 -20.814 1.00 53.62 232 GLY A C 1
ATOM 1826 O O . GLY A 1 232 ? 4.016 -16.062 -21.104 1.00 53.62 232 GLY A O 1
ATOM 1827 N N . PHE A 1 233 ? 6.242 -16.059 -21.383 1.00 45.09 233 PHE A N 1
ATOM 1828 C CA . PHE A 1 233 ? 6.270 -17.112 -22.411 1.00 45.09 233 PHE A CA 1
ATOM 1829 C C . PHE A 1 233 ? 6.301 -18.543 -21.847 1.00 45.09 233 PHE A C 1
ATOM 1831 O O . PHE A 1 233 ? 6.136 -19.487 -22.612 1.00 45.09 233 PHE A O 1
ATOM 1838 N N . ASP A 1 234 ? 6.483 -18.720 -20.535 1.00 41.09 234 ASP A N 1
ATOM 1839 C CA . ASP A 1 234 ? 6.562 -20.045 -19.896 1.00 41.09 234 ASP A CA 1
ATOM 1840 C C . ASP A 1 234 ? 5.207 -20.549 -19.340 1.00 41.09 234 ASP A C 1
ATOM 1842 O O . ASP A 1 234 ? 5.170 -21.566 -18.644 1.00 41.09 234 ASP A O 1
ATOM 1846 N N . MET A 1 235 ? 4.086 -19.862 -19.614 1.00 42.16 235 MET A N 1
ATOM 1847 C CA . MET A 1 235 ? 2.745 -20.260 -19.136 1.00 42.16 235 MET A CA 1
ATOM 1848 C C . MET A 1 235 ? 1.642 -20.341 -20.211 1.00 42.16 235 MET A C 1
ATOM 1850 O O . MET A 1 235 ? 0.470 -20.418 -19.837 1.00 42.16 235 MET A O 1
ATOM 1854 N N . ASP A 1 236 ? 1.999 -20.408 -21.497 1.00 38.03 236 ASP A N 1
ATOM 1855 C CA . ASP A 1 236 ? 1.072 -20.768 -22.589 1.00 38.03 236 ASP A CA 1
ATOM 1856 C C . ASP A 1 236 ? 1.342 -22.183 -23.135 1.00 38.03 236 ASP A C 1
ATOM 1858 O O . ASP A 1 236 ? 2.518 -22.504 -23.432 1.00 38.03 236 ASP A O 1
#

Organism: Capsicum baccatum (NCBI:txid33114)

pLDDT: mean 83.71, std 15.63, range [31.19, 97.69]

Secondary structure (DSSP, 8-state):
-----HHHHHHHHHHHHHHHTTPSP-HHHHHHHHHHHHHHTT--GGGGGHHHHHHHHHH-GGGHHHHH-----HHHHHHHHHHH-TT--HHHHHHHT-STT----SHHHHHHHHHHHHHH-SSPP-HHHHHSS--SSHHHHHHHHHHHTTS-TTT---TT-SSB-----HHHHHHHHHH-TT-GGGBHHHHHHHHHHIIIIIHHHHHHHHHHHHHH-HHHHHHHHHHHHHHHTT--

Sequence (236 aa):
MKQPDCGHTANISQCKEVLSLFLPLNEVTIARLVGVVVRAQSGLEDDKSVFPKFVADFFGNNTSNLSQMTDWDAETLIYATKQLAPGLNWVAVMVNLDHEGFYIPNEAAFYFLMSVYKYASQGHFPLRAICGSVRKNAEGQISLLKYAVSAPPEVFTFAHSGRQLANVDVVIRHKVQTEHANHAWLCLDLLEVLCQLAERDHASSVRFILEHPLKYFPEVLLLGMAHINLLGFDMD

Foldseek 3Di:
DDDDDPPLVVLLVLLLVQVVLQPPDALLSLLLVLLLLLVLVLVDPVCLVVSVVSCCVSRNPPRVSVSVCNDDDLLSNLVSCCVNPVPYDVLSSLLSNLDPSRAHNDLVSLLSSLSNSVNNDPDARPVCSLLVAQGNPNRNSLRNLLNQQQDDLVSAAPPPAPQFQDPDDPVLVVQCCVRRVRRQLRHLSNLVRLVVSCVVVCVVSSVVSCVVCCVRPVVSSVSSVVVNVVVVVVPD

Radius of gyration: 19.65 Å; chains: 1; bounding box: 53×44×61 Å

InterPro domains:
  IPR040398 CCR4-NOT transcription complex subunit 1 [PTHR13162] (1-229)